Protein AF-A0A9E0AJ25-F1 (afdb_monomer)

Structure (mmCIF, N/CA/C/O backbone):
data_AF-A0A9E0AJ25-F1
#
_entry.id   AF-A0A9E0AJ25-F1
#
loop_
_atom_site.group_PDB
_atom_site.id
_atom_site.type_symbol
_atom_site.label_atom_id
_atom_site.label_alt_id
_atom_site.label_comp_id
_atom_site.label_asym_id
_atom_site.label_entity_id
_atom_site.label_seq_id
_atom_site.pdbx_PDB_ins_code
_atom_site.Cartn_x
_atom_site.Cartn_y
_atom_site.Cartn_z
_atom_site.occupancy
_atom_site.B_iso_or_equiv
_atom_site.auth_seq_id
_atom_site.auth_comp_id
_atom_site.auth_asym_id
_atom_site.auth_atom_id
_atom_site.pdbx_PDB_model_num
ATOM 1 N N . MET A 1 1 ? -7.669 -4.788 -0.290 1.00 86.44 1 MET A N 1
ATOM 2 C CA . MET A 1 1 ? -6.364 -4.131 -0.541 1.00 86.44 1 MET A CA 1
ATOM 3 C C . MET A 1 1 ? -6.531 -2.946 -1.482 1.00 86.44 1 MET A C 1
ATOM 5 O O . MET A 1 1 ? -6.289 -1.835 -1.041 1.00 86.44 1 MET A O 1
ATOM 9 N N . MET A 1 2 ? -7.042 -3.132 -2.706 1.00 90.00 2 MET A N 1
ATOM 10 C CA . MET A 1 2 ? -7.303 -1.996 -3.612 1.00 90.00 2 MET A CA 1
ATOM 11 C C . MET A 1 2 ? -8.246 -0.941 -3.010 1.00 90.00 2 MET A C 1
ATOM 13 O O . MET A 1 2 ? -7.959 0.245 -3.113 1.00 90.00 2 MET A O 1
ATOM 17 N N . ASP A 1 3 ? -9.287 -1.348 -2.272 1.00 90.81 3 ASP A N 1
ATOM 18 C CA . ASP A 1 3 ? -10.150 -0.384 -1.568 1.00 90.81 3 ASP A CA 1
ATOM 19 C C . ASP A 1 3 ? -9.388 0.484 -0.561 1.00 90.81 3 ASP A C 1
ATOM 21 O O . ASP A 1 3 ? -9.617 1.684 -0.502 1.00 90.81 3 ASP A O 1
ATOM 25 N N . SER A 1 4 ? -8.431 -0.082 0.187 1.00 92.12 4 SER A N 1
ATOM 26 C CA . SER A 1 4 ? -7.611 0.722 1.103 1.00 92.12 4 SER A CA 1
ATOM 27 C C . SER A 1 4 ? -6.686 1.688 0.362 1.00 92.12 4 SER A C 1
ATOM 29 O O . SER A 1 4 ? -6.355 2.727 0.911 1.00 92.12 4 SER A O 1
ATOM 31 N N . TYR A 1 5 ? -6.289 1.383 -0.882 1.00 92.06 5 TYR A N 1
ATOM 32 C CA . TYR A 1 5 ? -5.480 2.304 -1.694 1.00 92.06 5 TYR A CA 1
ATOM 33 C C . TYR A 1 5 ? -6.340 3.474 -2.148 1.00 92.06 5 TYR A C 1
ATOM 35 O O . TYR A 1 5 ? -5.930 4.618 -1.998 1.00 92.06 5 TYR A O 1
ATOM 43 N N . ARG A 1 6 ? -7.561 3.196 -2.619 1.00 89.56 6 ARG A N 1
ATOM 44 C CA . ARG A 1 6 ? -8.532 4.236 -2.972 1.00 89.56 6 ARG A CA 1
ATOM 45 C C . ARG A 1 6 ? -8.811 5.162 -1.785 1.00 89.56 6 ARG A C 1
ATOM 47 O O . ARG A 1 6 ? -8.634 6.364 -1.912 1.00 89.56 6 ARG A O 1
ATOM 54 N N . GLN A 1 7 ? -9.147 4.601 -0.624 1.00 90.81 7 GLN A N 1
ATOM 55 C CA . GLN A 1 7 ? -9.445 5.382 0.583 1.00 90.81 7 GLN A CA 1
ATOM 56 C C . GLN A 1 7 ? -8.236 6.185 1.084 1.00 90.81 7 GLN A C 1
ATOM 58 O O . GLN A 1 7 ? -8.396 7.314 1.539 1.00 90.81 7 GLN A O 1
ATOM 63 N N . PHE A 1 8 ? -7.023 5.636 0.969 1.00 90.81 8 PHE A N 1
ATOM 64 C CA . PHE A 1 8 ? -5.791 6.369 1.262 1.00 90.81 8 PHE A CA 1
ATOM 65 C C . PHE A 1 8 ? -5.569 7.530 0.283 1.00 90.81 8 PHE A C 1
ATOM 67 O O . PHE A 1 8 ? -5.247 8.642 0.694 1.00 90.81 8 PHE A O 1
ATOM 74 N N . GLN A 1 9 ? -5.796 7.298 -1.013 1.00 87.88 9 GLN A N 1
ATOM 75 C CA . GLN A 1 9 ? -5.663 8.323 -2.047 1.00 87.88 9 GLN A CA 1
ATOM 76 C C . GLN A 1 9 ? -6.652 9.479 -1.862 1.00 87.88 9 GLN A C 1
ATOM 78 O O . GLN A 1 9 ? -6.283 10.638 -2.047 1.00 87.88 9 GLN A O 1
ATOM 83 N N . GLU A 1 10 ? -7.885 9.157 -1.462 1.00 87.44 10 GLU A N 1
ATOM 84 C CA . GLU A 1 10 ? -8.957 10.107 -1.126 1.00 87.44 10 GLU A CA 1
ATOM 85 C C . GLU A 1 10 ? -8.683 10.890 0.167 1.00 87.44 10 GLU A C 1
ATOM 87 O O . GLU A 1 10 ? -9.402 11.838 0.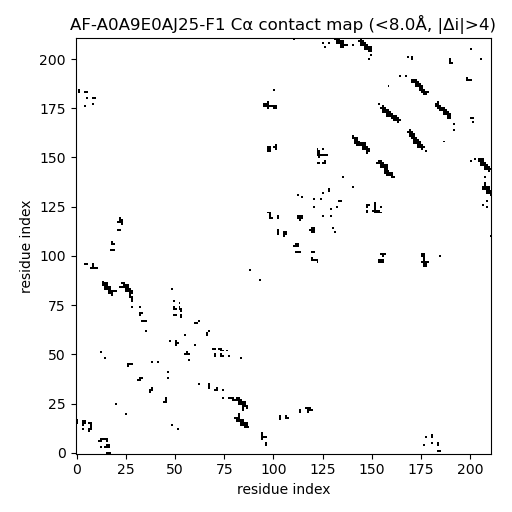471 1.00 87.44 10 GLU A O 1
ATOM 92 N N . GLY A 1 11 ? -7.677 10.492 0.953 1.00 86.94 11 GLY A N 1
ATOM 93 C CA . GLY A 1 11 ? -7.419 11.046 2.281 1.00 86.94 11 GLY A CA 1
ATOM 94 C C . GLY A 1 11 ? -8.428 10.599 3.343 1.00 86.94 11 GLY A C 1
ATOM 95 O O . GLY A 1 11 ? -8.378 11.090 4.467 1.00 86.94 11 GLY A O 1
ATOM 96 N N . ALA A 1 12 ? -9.325 9.661 3.017 1.00 89.00 12 ALA A N 1
ATOM 97 C CA . ALA A 1 12 ? -10.266 9.086 3.972 1.00 89.00 12 ALA A CA 1
ATOM 98 C C . ALA A 1 12 ? -9.537 8.235 5.022 1.00 89.00 12 ALA A C 1
ATOM 100 O O . ALA A 1 12 ? -9.895 8.264 6.198 1.00 89.00 12 ALA A O 1
ATOM 101 N N . PHE A 1 13 ? -8.502 7.494 4.610 1.00 91.38 13 PHE A N 1
ATOM 102 C CA . PHE A 1 13 ? -7.624 6.744 5.512 1.00 91.38 13 PHE A CA 1
ATOM 103 C C . PHE A 1 13 ? -6.222 7.360 5.527 1.00 91.38 13 PHE A C 1
ATOM 105 O O . PHE A 1 13 ? -5.684 7.721 4.485 1.00 91.38 13 PHE A O 1
ATOM 112 N N . SER A 1 14 ? -5.578 7.392 6.696 1.00 91.19 14 SER A N 1
ATOM 113 C CA . SER A 1 14 ? -4.155 7.751 6.827 1.00 91.19 14 SER A CA 1
ATOM 114 C C . SER A 1 14 ? -3.201 6.582 6.511 1.00 91.19 14 SER A C 1
ATOM 116 O O . SER A 1 14 ? -1.973 6.718 6.552 1.00 91.19 14 SER A O 1
ATOM 118 N N . TRP A 1 15 ? -3.772 5.417 6.195 1.00 93.50 15 TRP A N 1
ATOM 119 C CA . TRP A 1 15 ? -3.087 4.143 6.043 1.00 93.50 15 TRP A CA 1
ATOM 120 C C . TRP A 1 15 ? -3.608 3.347 4.842 1.00 93.50 15 TRP A C 1
ATOM 122 O O . TRP A 1 15 ? -4.722 3.557 4.365 1.00 93.50 15 TRP A O 1
ATOM 132 N N . PHE A 1 16 ? -2.820 2.369 4.396 1.00 94.38 16 PHE A N 1
ATOM 133 C CA . PHE A 1 16 ? -3.230 1.382 3.393 1.00 94.38 16 PHE A CA 1
ATOM 134 C C . PHE A 1 16 ? -2.790 -0.039 3.764 1.00 94.38 16 PHE A C 1
ATOM 136 O O . PHE A 1 16 ? -1.878 -0.221 4.566 1.00 94.38 16 PHE A O 1
ATOM 143 N N . PHE A 1 17 ? -3.404 -1.068 3.172 1.00 96.31 17 PHE A N 1
ATOM 144 C CA . PHE A 1 17 ? -2.999 -2.457 3.414 1.00 96.31 17 PHE A CA 1
ATOM 145 C C . PHE A 1 17 ? -1.862 -2.939 2.510 1.00 96.31 17 PHE A C 1
ATOM 147 O O . PHE A 1 17 ? -1.921 -2.797 1.294 1.00 96.31 17 PHE A O 1
ATOM 154 N N . SER A 1 18 ? -0.877 -3.625 3.079 1.00 96.31 18 SER A N 1
ATOM 155 C CA . SER A 1 18 ? 0.219 -4.268 2.345 1.00 96.31 18 SER A CA 1
ATOM 156 C C . SER A 1 18 ? 0.535 -5.640 2.938 1.00 96.31 18 SER A C 1
ATOM 158 O O . SER A 1 18 ? 0.329 -5.871 4.130 1.00 96.31 18 SER A O 1
ATOM 160 N N . LYS A 1 19 ? 1.029 -6.568 2.117 1.00 96.62 19 LYS A N 1
ATOM 161 C CA . LYS A 1 19 ? 1.633 -7.830 2.572 1.00 96.62 19 LYS A CA 1
ATOM 162 C C . LYS A 1 19 ? 3.125 -7.697 2.852 1.00 96.62 19 LYS A C 1
ATOM 164 O O . LYS A 1 19 ? 3.695 -8.624 3.414 1.00 96.62 19 LYS A O 1
ATOM 169 N N . ASN A 1 20 ? 3.764 -6.591 2.476 1.00 96.38 20 ASN A N 1
ATOM 170 C CA . ASN A 1 20 ? 5.203 -6.420 2.611 1.00 96.38 20 ASN A CA 1
ATOM 171 C C . ASN A 1 20 ? 5.607 -6.087 4.063 1.00 96.38 20 ASN A C 1
ATOM 173 O O . ASN A 1 20 ? 5.397 -4.959 4.517 1.00 96.38 20 ASN A O 1
ATOM 177 N N . PRO A 1 21 ? 6.255 -7.015 4.796 1.00 95.44 21 PRO A N 1
ATOM 178 C CA . PRO A 1 21 ? 6.659 -6.793 6.181 1.00 95.44 21 PRO A CA 1
ATOM 179 C C . PRO A 1 21 ? 7.852 -5.840 6.299 1.00 95.44 21 PRO A C 1
ATOM 181 O O . PRO A 1 21 ? 8.194 -5.420 7.404 1.00 95.44 21 PRO A O 1
ATOM 184 N N . ASN A 1 22 ? 8.513 -5.504 5.189 1.00 95.31 22 ASN A N 1
ATOM 185 C CA . ASN A 1 22 ? 9.719 -4.680 5.194 1.00 95.31 22 ASN A CA 1
ATOM 186 C C . ASN A 1 22 ? 9.415 -3.179 5.260 1.00 95.31 22 ASN A C 1
ATOM 188 O O . ASN A 1 22 ? 10.334 -2.386 5.430 1.00 95.31 22 ASN A O 1
ATOM 192 N N . LEU A 1 23 ? 8.142 -2.784 5.158 1.00 94.88 23 LEU A N 1
ATOM 193 C CA . LEU A 1 23 ? 7.747 -1.384 5.246 1.00 94.88 23 LEU A CA 1
ATOM 194 C C . LEU A 1 23 ? 7.839 -0.850 6.685 1.00 94.88 23 LEU A C 1
ATOM 196 O O . LEU A 1 23 ? 7.539 -1.556 7.662 1.00 94.88 23 LEU A O 1
ATOM 200 N N . VAL A 1 24 ? 8.248 0.414 6.810 1.00 93.56 24 VAL A N 1
ATOM 201 C CA . VAL A 1 24 ? 8.120 1.195 8.052 1.00 93.56 24 VAL A CA 1
ATOM 202 C C . VAL A 1 24 ? 6.676 1.662 8.246 1.00 93.56 24 VAL A C 1
ATOM 204 O O . VAL A 1 24 ? 5.864 1.592 7.327 1.00 93.56 24 VAL A O 1
ATOM 207 N N . GLY A 1 25 ? 6.327 2.092 9.463 1.00 92.38 25 GLY A N 1
ATOM 208 C CA . GLY A 1 25 ? 4.957 2.523 9.781 1.00 92.38 25 GLY A CA 1
ATOM 209 C C . GLY A 1 25 ? 3.923 1.392 9.738 1.00 92.38 25 GLY A C 1
ATOM 210 O O . GLY A 1 25 ? 2.725 1.654 9.661 1.00 92.38 25 GLY A O 1
ATOM 211 N N . LYS A 1 26 ? 4.371 0.129 9.758 1.00 94.81 26 LYS A N 1
ATOM 212 C CA . LYS A 1 26 ? 3.497 -1.044 9.739 1.00 94.81 26 LYS A CA 1
ATOM 213 C C . LYS A 1 26 ? 2.877 -1.317 11.107 1.00 94.81 26 LYS A C 1
ATOM 215 O O . LYS A 1 26 ? 3.568 -1.361 12.122 1.00 94.81 26 LYS A O 1
ATOM 220 N N . TYR A 1 27 ? 1.588 -1.619 11.092 1.00 95.69 27 TYR A N 1
ATOM 221 C CA . TYR A 1 27 ? 0.837 -2.144 12.223 1.00 95.69 27 TYR A CA 1
ATOM 222 C C . TYR A 1 27 ? 0.194 -3.465 11.823 1.00 95.69 27 TYR A C 1
ATOM 224 O O . TYR A 1 27 ? -0.157 -3.679 10.661 1.00 95.69 27 TYR A O 1
ATOM 232 N N . THR A 1 28 ? 0.074 -4.370 12.785 1.00 94.69 28 THR A N 1
ATOM 233 C CA . THR A 1 28 ? -0.525 -5.693 12.613 1.00 94.69 28 THR A CA 1
ATOM 234 C C . THR A 1 28 ? -1.873 -5.759 13.304 1.00 94.69 28 THR A C 1
ATOM 236 O O . THR A 1 28 ? -2.119 -5.059 14.295 1.00 94.69 28 THR A O 1
ATOM 239 N N . ASN A 1 29 ? -2.733 -6.636 12.787 1.00 90.06 29 ASN A N 1
ATOM 240 C CA . ASN A 1 29 ? -3.951 -6.973 13.495 1.00 90.06 29 ASN A CA 1
ATOM 241 C C . ASN A 1 29 ? -3.612 -7.661 14.830 1.00 90.06 29 ASN A C 1
ATOM 243 O O . ASN A 1 29 ? -2.616 -8.384 14.927 1.00 90.06 29 ASN A O 1
ATOM 247 N N . VAL A 1 30 ? -4.446 -7.453 15.847 1.00 82.12 30 VAL A N 1
ATOM 248 C CA . VAL A 1 30 ? -4.378 -8.210 17.102 1.00 82.12 30 VAL A CA 1
ATOM 249 C C . VAL A 1 30 ? -5.066 -9.562 16.952 1.00 82.12 30 VAL A C 1
ATOM 251 O O . VAL A 1 30 ? -5.937 -9.731 16.098 1.00 82.12 30 VAL A O 1
ATOM 254 N N . SER A 1 31 ? -4.698 -10.523 17.798 1.00 74.50 31 SER A N 1
ATOM 255 C CA . SER A 1 31 ? -5.265 -11.872 17.758 1.00 74.50 31 SER A CA 1
ATOM 256 C C . SER A 1 31 ? -6.761 -11.899 18.068 1.00 74.50 31 SER A C 1
ATOM 258 O O . SER A 1 31 ? -7.482 -12.676 17.449 1.00 74.50 31 SER A O 1
ATOM 260 N N . GLU A 1 32 ? -7.243 -11.059 18.988 1.00 84.19 32 GLU A N 1
ATOM 261 C CA . GLU A 1 32 ? -8.640 -11.087 19.428 1.00 84.19 32 GLU A CA 1
ATOM 262 C C . GLU A 1 32 ? -9.196 -9.686 19.718 1.00 84.19 32 GLU A C 1
ATOM 264 O O . GLU A 1 32 ? -8.526 -8.851 20.324 1.00 84.19 32 GLU A O 1
ATOM 269 N N . LEU A 1 33 ? -10.438 -9.462 19.277 1.00 93.31 33 LEU A N 1
ATOM 270 C CA . LEU A 1 33 ? -11.313 -8.377 19.712 1.00 93.31 33 LEU A CA 1
ATOM 271 C C . LEU A 1 33 ? -12.725 -8.950 19.913 1.00 93.31 33 LEU A C 1
ATOM 273 O O . LEU A 1 33 ? -13.343 -9.437 18.966 1.00 93.31 33 LEU A O 1
ATOM 277 N N . LYS A 1 34 ? -13.219 -8.911 21.149 1.00 95.31 34 LYS A N 1
ATOM 278 C CA . LYS A 1 34 ? -14.462 -9.533 21.635 1.00 95.31 34 LYS A CA 1
ATOM 279 C C . LYS A 1 34 ? -15.207 -8.643 22.630 1.00 95.31 34 LYS A C 1
ATOM 281 O O . LYS A 1 34 ? -16.414 -8.798 22.788 1.00 95.31 34 LYS A O 1
ATOM 286 N N . ASN A 1 35 ? -14.511 -7.745 23.329 1.00 96.69 35 ASN A N 1
ATOM 287 C CA . ASN A 1 35 ? -15.081 -6.899 24.381 1.00 96.69 35 ASN A CA 1
ATOM 288 C C . ASN A 1 35 ? -14.405 -5.516 24.461 1.00 96.69 35 ASN A C 1
ATOM 290 O O . ASN A 1 35 ? -13.371 -5.267 23.842 1.00 96.69 35 ASN A O 1
ATOM 294 N N . TRP A 1 36 ? -14.988 -4.610 25.251 1.00 96.94 36 TRP A N 1
ATOM 295 C CA . TRP A 1 36 ? -14.481 -3.244 25.417 1.00 96.94 36 TRP A CA 1
ATOM 296 C C . TRP A 1 36 ? -13.117 -3.162 26.113 1.00 96.94 36 TRP A C 1
ATOM 298 O O . TRP A 1 36 ? -12.375 -2.214 25.873 1.00 96.94 36 TRP A O 1
ATOM 308 N N . ASN A 1 37 ? -12.736 -4.144 26.934 1.00 95.81 37 ASN A N 1
ATOM 309 C CA . ASN A 1 37 ? -11.403 -4.152 27.543 1.00 95.81 37 ASN A CA 1
ATOM 310 C C . ASN A 1 37 ? -10.321 -4.425 26.493 1.00 95.81 37 ASN A C 1
ATOM 312 O O . ASN A 1 37 ? -9.310 -3.727 26.464 1.00 95.81 37 ASN A O 1
ATOM 316 N N . GLU A 1 38 ? -10.569 -5.375 25.591 1.00 96.62 38 GLU A N 1
ATOM 317 C CA . GLU A 1 38 ? -9.709 -5.633 24.431 1.00 96.62 38 GLU A CA 1
ATOM 318 C C . GLU A 1 38 ? -9.690 -4.446 23.467 1.00 96.62 38 GLU A C 1
ATOM 320 O O . GLU A 1 38 ? -8.631 -4.082 22.976 1.00 96.62 38 GLU A O 1
ATOM 325 N N . TRP A 1 39 ? -10.824 -3.771 23.248 1.00 96.00 39 TRP A N 1
ATOM 326 C CA . TRP A 1 39 ? -10.841 -2.525 22.475 1.00 96.00 39 TRP A CA 1
ATOM 327 C C . TRP A 1 39 ? -9.940 -1.453 23.097 1.00 96.00 39 TRP A C 1
ATOM 329 O O . TRP A 1 39 ? -9.148 -0.814 22.405 1.00 96.00 39 TRP A O 1
ATOM 339 N N . ARG A 1 4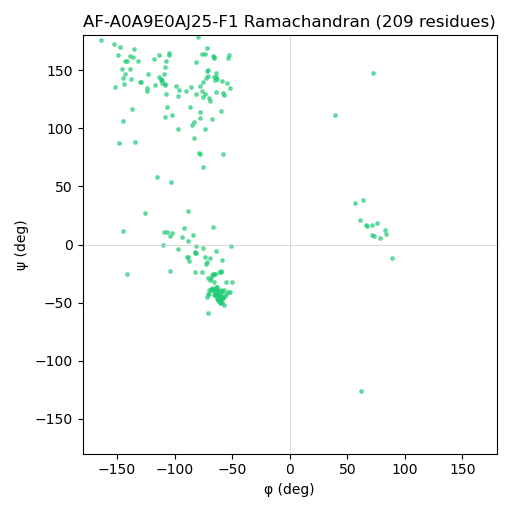0 ? -10.045 -1.237 24.412 1.00 95.19 40 ARG A N 1
ATOM 340 C CA . ARG A 1 40 ? -9.277 -0.202 25.114 1.00 95.19 40 ARG A CA 1
ATOM 341 C C . ARG A 1 40 ? -7.778 -0.480 25.108 1.00 95.19 40 ARG A C 1
ATOM 343 O O . ARG A 1 40 ? -7.028 0.494 25.047 1.00 95.19 40 ARG A O 1
ATOM 350 N N . SER A 1 41 ? -7.360 -1.748 25.122 1.00 94.69 41 SER A N 1
ATOM 351 C CA . SER A 1 41 ? -5.944 -2.138 25.086 1.00 94.69 41 SER A CA 1
ATOM 352 C C . SER A 1 41 ? -5.277 -1.929 23.723 1.00 94.69 41 SER A C 1
ATOM 354 O O . SER A 1 41 ? -4.049 -1.881 23.656 1.00 94.69 41 SER A O 1
ATOM 356 N N . LEU A 1 42 ? -6.056 -1.753 22.649 1.00 95.12 42 LEU A N 1
ATOM 357 C CA . LEU A 1 42 ? -5.520 -1.410 21.333 1.00 95.12 42 LEU A CA 1
ATOM 358 C C . LEU A 1 42 ? -4.818 -0.049 21.349 1.00 95.12 42 LEU A C 1
ATOM 360 O O . LEU A 1 42 ? -5.292 0.920 21.961 1.00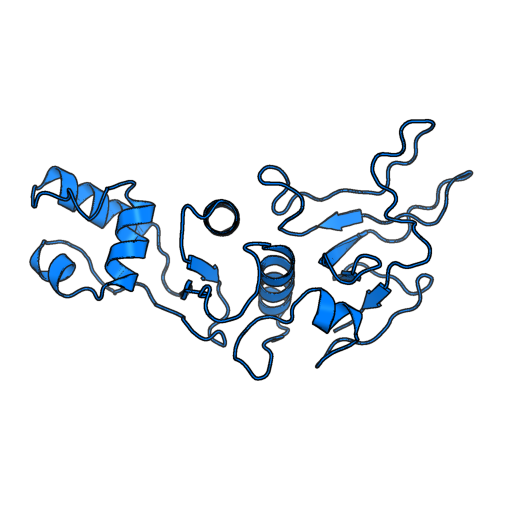 95.12 42 LEU A O 1
ATOM 364 N N . ASN A 1 43 ? -3.723 0.049 20.597 1.00 94.56 43 ASN A N 1
ATOM 365 C CA . ASN A 1 43 ? -3.087 1.336 20.336 1.00 94.56 43 ASN A CA 1
ATOM 366 C C . ASN A 1 43 ? -3.929 2.195 19.370 1.00 94.56 43 ASN A C 1
ATOM 368 O O . ASN A 1 43 ? -4.890 1.723 18.757 1.00 94.56 43 ASN A O 1
ATOM 372 N N . THR A 1 44 ? -3.568 3.472 19.243 1.00 94.62 44 THR A N 1
ATOM 373 C CA . THR A 1 44 ? -4.303 4.446 18.422 1.00 94.62 44 THR A CA 1
ATOM 374 C C . THR A 1 44 ? -4.445 3.997 16.969 1.00 94.62 44 THR A C 1
ATOM 376 O O . THR A 1 44 ? -5.543 4.043 16.426 1.00 94.62 44 THR A O 1
ATOM 379 N N . GLN A 1 45 ? -3.376 3.486 16.357 1.00 95.50 45 GLN A N 1
ATOM 380 C CA . GLN A 1 45 ? -3.378 3.054 14.958 1.00 95.50 45 GLN A CA 1
ATOM 381 C C . GLN A 1 45 ? -4.260 1.823 14.730 1.00 95.50 45 GLN A C 1
ATOM 383 O O . GLN A 1 45 ? -4.980 1.745 13.739 1.00 95.50 45 GLN A O 1
ATOM 388 N N . GLN A 1 46 ? -4.261 0.870 15.660 1.00 96.00 46 GLN A N 1
ATOM 389 C CA . GLN A 1 46 ? -5.150 -0.292 15.605 1.00 96.00 46 GLN A CA 1
ATOM 390 C C . GLN A 1 46 ? -6.618 0.120 15.734 1.00 96.00 46 GLN A C 1
ATOM 392 O O . GLN A 1 46 ? -7.455 -0.370 14.974 1.00 96.00 46 GLN A O 1
ATOM 397 N N . LYS A 1 47 ? -6.928 1.045 16.653 1.00 96.25 47 LYS A N 1
ATOM 398 C CA . LYS A 1 47 ? -8.276 1.617 16.791 1.00 96.25 47 LYS A CA 1
ATOM 399 C C . LYS A 1 47 ? -8.700 2.338 15.518 1.00 96.25 47 LYS A C 1
ATOM 401 O O . LYS A 1 47 ? -9.820 2.126 15.072 1.00 96.25 47 LYS A O 1
ATOM 406 N N . GLU A 1 48 ? -7.809 3.119 14.910 1.00 95.75 48 GLU A N 1
ATOM 407 C CA . GLU A 1 48 ? -8.067 3.820 13.650 1.00 95.75 48 GLU A CA 1
ATOM 408 C C . GLU A 1 48 ? -8.375 2.851 12.508 1.00 95.75 48 GLU A C 1
ATOM 410 O O . GLU A 1 48 ? -9.403 2.988 11.854 1.00 95.75 48 GLU A O 1
ATOM 415 N N . VAL A 1 49 ? -7.548 1.824 12.300 1.00 96.62 49 VAL A N 1
ATOM 416 C CA . VAL A 1 49 ? -7.782 0.827 11.242 1.00 96.62 49 VAL A CA 1
ATOM 417 C C . VAL A 1 49 ? -9.133 0.140 11.429 1.00 96.62 49 VAL A C 1
ATOM 419 O O . VAL A 1 49 ? -9.934 0.076 10.496 1.00 96.62 49 VAL A O 1
ATOM 422 N N . ILE A 1 50 ? -9.419 -0.355 12.635 1.00 97.19 50 ILE A N 1
ATOM 423 C CA . IL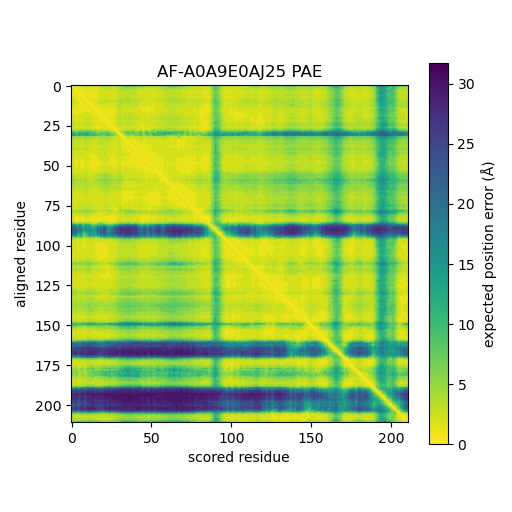E A 1 50 ? -10.665 -1.080 12.915 1.00 97.19 50 ILE A CA 1
ATOM 424 C C . ILE A 1 50 ? -11.874 -0.138 12.856 1.00 97.19 50 ILE A C 1
ATOM 426 O O . ILE A 1 50 ? -12.908 -0.522 12.311 1.00 97.19 50 ILE A O 1
ATOM 430 N N . GLY A 1 51 ? -11.748 1.092 13.357 1.00 96.75 51 GLY A N 1
ATOM 431 C CA . GLY A 1 51 ? -12.788 2.120 13.305 1.00 96.75 51 GLY A CA 1
ATOM 432 C C . GLY A 1 51 ? -13.144 2.518 11.874 1.00 96.75 51 GLY A C 1
ATOM 433 O O . GLY A 1 51 ? -14.316 2.474 11.494 1.00 96.75 51 GLY A O 1
ATOM 434 N N . ASN A 1 52 ? -12.128 2.783 11.050 1.00 95.94 52 ASN A N 1
ATOM 435 C CA . ASN A 1 52 ? -12.269 3.074 9.624 1.00 95.94 52 ASN A CA 1
ATOM 436 C C 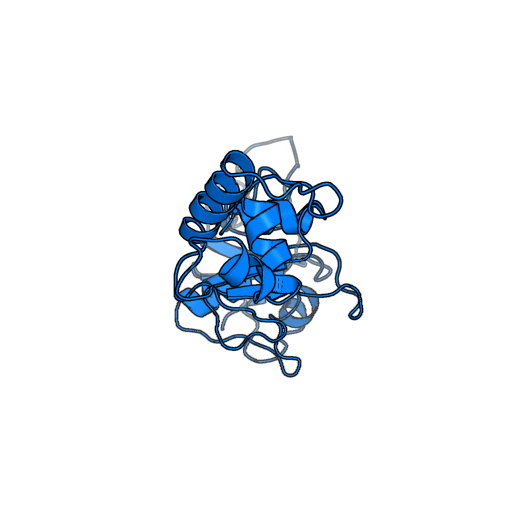. ASN A 1 52 ? -12.961 1.923 8.885 1.00 95.94 52 ASN A C 1
ATOM 438 O O . ASN A 1 52 ? -13.907 2.140 8.130 1.00 95.94 52 ASN A O 1
ATOM 442 N N . LEU A 1 53 ? -12.551 0.677 9.144 1.00 95.62 53 LEU A N 1
ATOM 443 C CA . LEU A 1 53 ? -13.215 -0.498 8.575 1.00 95.62 53 LEU A CA 1
ATOM 444 C C . LEU A 1 53 ? -14.669 -0.624 9.048 1.00 95.62 53 LEU A C 1
ATOM 446 O O . LEU A 1 53 ? -15.536 -1.017 8.263 1.00 95.62 53 LEU A O 1
ATOM 450 N N . ALA A 1 54 ? -14.949 -0.326 10.317 1.00 96.44 54 ALA A N 1
ATOM 451 C CA . ALA A 1 54 ? -16.287 -0.371 10.905 1.00 96.44 54 ALA A CA 1
ATOM 452 C C . ALA A 1 54 ? -17.206 0.758 10.416 1.00 96.44 54 ALA A C 1
ATOM 454 O O . ALA A 1 54 ? -18.418 0.655 10.608 1.00 96.44 54 ALA A O 1
ATOM 455 N N . GLY A 1 55 ? -16.653 1.805 9.794 1.00 95.56 55 GLY A N 1
ATOM 456 C CA . GLY A 1 55 ? -17.401 2.997 9.404 1.00 95.56 55 GLY A CA 1
ATOM 457 C C . GLY A 1 55 ? -17.952 3.747 10.617 1.00 95.56 55 GLY A C 1
ATOM 458 O O . GLY A 1 55 ? -19.097 4.195 10.590 1.00 95.56 55 GLY A O 1
ATOM 459 N N . VAL A 1 56 ? -17.180 3.812 11.706 1.00 95.19 56 VAL A N 1
ATOM 460 C CA . VAL A 1 56 ? -17.561 4.529 12.932 1.00 95.19 56 VAL A CA 1
ATOM 461 C C . VAL A 1 56 ? -16.676 5.752 13.133 1.00 95.19 56 VAL A C 1
ATOM 463 O O . VAL A 1 56 ? -15.474 5.701 12.889 1.00 95.19 56 VAL A O 1
ATOM 466 N N . ASP A 1 57 ? -17.268 6.836 13.629 1.00 93.00 57 ASP A N 1
ATOM 467 C CA . ASP A 1 57 ? -16.511 7.984 14.120 1.00 93.00 57 ASP A CA 1
ATOM 468 C C . ASP A 1 57 ? -15.966 7.667 15.516 1.00 93.00 57 ASP A C 1
ATOM 470 O O . ASP A 1 57 ? -16.726 7.498 16.474 1.00 93.00 57 ASP A O 1
ATOM 474 N N . LEU A 1 58 ? -14.641 7.574 15.629 1.00 93.19 58 LEU A N 1
ATOM 475 C CA . LEU A 1 58 ? -13.964 7.263 16.885 1.00 93.19 58 LEU A CA 1
ATOM 476 C C . LEU A 1 58 ? -14.136 8.352 17.949 1.00 93.19 58 LEU A C 1
ATOM 478 O O . LEU A 1 58 ? -14.087 8.030 19.135 1.00 93.19 58 LEU A O 1
ATOM 482 N N . ASN A 1 59 ? -14.385 9.605 17.557 1.00 92.94 59 ASN A N 1
ATOM 483 C CA . ASN A 1 59 ? -14.606 10.705 18.499 1.00 92.94 59 ASN A CA 1
ATOM 484 C C . ASN A 1 59 ? -16.009 10.665 19.122 1.00 92.94 59 ASN A C 1
ATOM 486 O O . ASN A 1 59 ? -16.215 11.185 20.216 1.00 92.94 59 ASN A O 1
ATOM 490 N N . ALA A 1 60 ? -16.965 10.030 18.440 1.00 93.56 60 ALA A N 1
ATOM 491 C CA . ALA A 1 60 ? -18.355 9.888 18.872 1.00 93.56 60 ALA A CA 1
ATOM 492 C C . ALA A 1 60 ? -18.712 8.445 19.288 1.00 93.56 60 ALA A C 1
ATOM 494 O O . ALA A 1 60 ? -19.888 8.104 19.458 1.00 93.56 60 ALA A O 1
ATOM 495 N N . LEU A 1 61 ? -17.715 7.568 19.434 1.00 95.44 61 LEU A N 1
ATOM 496 C CA . LEU A 1 61 ? -17.920 6.144 19.679 1.00 95.44 61 LEU A CA 1
ATOM 497 C C . LEU A 1 61 ? -18.401 5.876 21.115 1.00 95.44 61 LEU A C 1
ATOM 499 O O . LEU A 1 61 ? -17.611 5.787 22.051 1.00 95.44 61 LEU A O 1
ATOM 503 N N . ALA A 1 62 ? -19.708 5.673 21.280 1.00 95.75 62 ALA A N 1
ATOM 504 C CA . ALA A 1 62 ? -20.284 5.220 22.544 1.00 95.75 62 ALA A CA 1
ATOM 505 C C . ALA A 1 62 ? -20.033 3.722 22.788 1.00 95.75 62 ALA A C 1
ATOM 507 O O . ALA A 1 62 ? -20.200 2.897 21.880 1.00 95.75 62 ALA A O 1
ATOM 508 N N . GLU A 1 63 ? -19.723 3.353 24.031 1.00 96.94 63 GLU A N 1
ATOM 509 C CA . GLU A 1 63 ? -19.472 1.963 24.414 1.00 96.94 63 GLU A CA 1
ATOM 510 C C . GLU A 1 63 ? -20.766 1.143 24.586 1.00 96.94 63 GLU A C 1
ATOM 512 O O . GLU A 1 63 ? -21.245 0.894 25.690 1.00 96.94 63 GLU A O 1
ATOM 517 N N . THR A 1 64 ? -21.359 0.722 23.468 1.00 97.62 64 THR A N 1
ATOM 518 C CA . THR A 1 64 ? -22.597 -0.079 23.416 1.00 97.62 64 THR A CA 1
ATOM 519 C C . THR A 1 64 ? -22.363 -1.448 22.777 1.00 97.62 64 THR A C 1
ATOM 521 O O . THR A 1 64 ? -21.421 -1.627 22.008 1.00 97.62 64 THR A O 1
ATOM 524 N N . ASN A 1 65 ? -23.245 -2.423 23.021 1.00 96.94 65 ASN A N 1
ATOM 525 C CA . ASN A 1 65 ? -23.133 -3.747 22.386 1.00 96.94 65 ASN A CA 1
ATOM 526 C C . ASN A 1 65 ? -23.179 -3.667 20.849 1.00 96.94 65 ASN A C 1
ATOM 528 O O . ASN A 1 65 ? -22.399 -4.338 20.181 1.00 96.94 65 ASN A O 1
ATOM 532 N N . THR A 1 66 ? -24.021 -2.794 20.285 1.00 96.88 66 THR A N 1
ATOM 533 C CA . THR A 1 66 ? -24.108 -2.581 18.831 1.00 96.88 66 THR A CA 1
ATOM 534 C C . THR A 1 66 ? -22.802 -2.044 18.243 1.00 96.88 66 THR A C 1
ATOM 536 O O . THR A 1 66 ? -22.355 -2.509 17.196 1.00 96.88 66 THR A O 1
ATOM 539 N N . ASN A 1 67 ? -22.163 -1.073 18.902 1.00 97.62 67 ASN A N 1
ATOM 540 C CA . ASN A 1 67 ? -20.887 -0.535 18.427 1.00 97.62 67 ASN A CA 1
ATOM 541 C C . ASN A 1 67 ? -19.753 -1.549 18.587 1.00 97.62 67 ASN A C 1
ATOM 543 O O . ASN A 1 67 ? -18.938 -1.688 17.677 1.00 97.62 67 ASN A O 1
ATOM 547 N N . LEU A 1 68 ? -19.737 -2.307 19.686 1.00 97.88 68 LEU A N 1
ATOM 548 C CA . LEU A 1 68 ? -18.778 -3.390 19.877 1.00 97.88 68 LEU A CA 1
ATOM 549 C C . LEU A 1 68 ? -18.890 -4.430 18.755 1.00 97.88 68 LEU A C 1
ATOM 551 O O . LEU A 1 68 ? -17.879 -4.807 18.172 1.00 97.88 68 LEU A O 1
ATOM 555 N N . GLU A 1 69 ? -20.104 -4.843 18.388 1.00 97.31 69 GLU A N 1
ATOM 556 C CA . GLU A 1 69 ? -20.326 -5.803 17.303 1.00 97.31 69 GLU A CA 1
ATOM 557 C C . GLU A 1 69 ? -19.787 -5.297 15.954 1.00 97.31 69 GLU A C 1
ATOM 559 O O . GLU A 1 69 ? -19.128 -6.046 15.228 1.00 97.31 69 GLU A O 1
ATOM 564 N N . LYS A 1 70 ? -19.988 -4.010 15.634 1.00 97.75 70 LYS A N 1
ATOM 565 C CA . LYS A 1 70 ? -19.404 -3.390 14.430 1.00 97.75 70 LYS A CA 1
ATOM 566 C C . LYS A 1 70 ? -17.879 -3.476 14.431 1.00 97.75 70 LYS A C 1
ATOM 568 O O . LYS A 1 70 ? -17.296 -3.847 13.412 1.00 97.75 70 LYS A O 1
ATOM 573 N N . LEU A 1 71 ? -17.242 -3.171 15.562 1.00 97.44 71 LEU A N 1
ATOM 574 C CA . LEU A 1 71 ? -15.785 -3.217 15.711 1.00 97.44 71 LEU A CA 1
ATOM 575 C C . LEU A 1 71 ? -15.251 -4.648 15.599 1.00 97.44 71 LEU A C 1
ATOM 577 O O . LEU A 1 71 ? -14.288 -4.882 14.876 1.00 97.44 71 LEU A O 1
ATOM 581 N N . VAL A 1 72 ? -15.911 -5.622 16.229 1.00 96.56 72 VAL A N 1
ATOM 582 C CA . VAL A 1 72 ? -15.556 -7.049 16.127 1.00 96.56 72 VAL A CA 1
ATOM 583 C C . VAL A 1 72 ? -15.680 -7.540 14.678 1.00 96.56 72 VAL A C 1
ATOM 585 O O . VAL A 1 72 ? -14.792 -8.220 14.163 1.00 96.56 72 VAL A O 1
ATOM 588 N N . ASN A 1 73 ? -16.750 -7.170 13.973 1.00 95.88 73 ASN A N 1
ATOM 589 C CA . ASN A 1 73 ? -16.936 -7.539 12.567 1.00 95.88 73 ASN A CA 1
ATOM 590 C C . ASN A 1 73 ? -15.949 -6.820 11.631 1.00 95.88 73 ASN A C 1
ATOM 592 O O . ASN A 1 73 ? -15.551 -7.368 10.602 1.00 95.88 73 ASN A O 1
ATOM 596 N N . ALA A 1 74 ? -15.525 -5.604 11.970 1.00 95.50 74 ALA A N 1
ATOM 597 C CA . ALA A 1 74 ? -14.467 -4.892 11.262 1.00 95.50 74 ALA A CA 1
ATOM 598 C C . ALA A 1 74 ? -13.083 -5.504 11.494 1.00 95.50 74 ALA A C 1
ATOM 600 O O . ALA A 1 74 ? -12.346 -5.708 10.533 1.00 95.50 74 ALA A O 1
ATOM 601 N N . HIS A 1 75 ? -12.761 -5.879 12.731 1.00 95.31 75 HIS A N 1
ATOM 602 C CA . HIS A 1 75 ? -11.519 -6.564 13.095 1.00 95.31 75 HIS A CA 1
ATOM 603 C C . HIS A 1 75 ? -11.315 -7.850 12.285 1.00 95.31 75 HIS A C 1
ATOM 605 O O . HIS A 1 75 ? -10.240 -8.057 11.725 1.00 95.31 75 HIS A O 1
ATOM 611 N N . LYS A 1 76 ? -12.375 -8.647 12.091 1.00 92.81 76 LYS A N 1
ATOM 612 C CA . LYS A 1 76 ? -12.350 -9.853 11.239 1.00 92.81 76 LYS A CA 1
ATOM 613 C C . LYS A 1 76 ? -12.038 -9.572 9.763 1.00 92.81 76 LYS A C 1
ATOM 615 O O . LYS A 1 76 ? -11.574 -10.466 9.061 1.00 92.81 76 LYS A O 1
ATOM 620 N N . ARG A 1 77 ? -12.294 -8.353 9.274 1.00 92.19 77 ARG A N 1
ATOM 621 C CA . ARG A 1 77 ? -11.979 -7.933 7.896 1.00 92.19 77 ARG A CA 1
ATOM 622 C C . ARG A 1 77 ? -10.527 -7.494 7.717 1.00 92.19 77 ARG A C 1
ATOM 624 O O . ARG A 1 77 ? -10.133 -7.262 6.577 1.00 92.19 77 ARG A O 1
ATOM 631 N N . TRP A 1 78 ? -9.737 -7.403 8.789 1.00 94.12 78 TRP A N 1
ATOM 632 C CA . TRP A 1 78 ? -8.291 -7.197 8.731 1.00 94.12 78 TRP A CA 1
ATOM 633 C C . TRP A 1 78 ? -7.573 -8.554 8.855 1.00 94.12 78 TRP A C 1
ATOM 635 O O . TRP A 1 78 ? -7.427 -9.082 9.955 1.00 94.12 78 TRP A O 1
ATOM 645 N N . PRO A 1 79 ? -7.121 -9.178 7.754 1.00 87.75 79 PRO A N 1
ATOM 646 C CA . PRO A 1 79 ? -6.578 -10.531 7.822 1.00 87.75 79 PRO A CA 1
ATOM 647 C C . PRO A 1 79 ? -5.209 -10.573 8.513 1.00 87.75 79 PRO A C 1
ATOM 649 O O . PRO A 1 79 ? -4.404 -9.648 8.386 1.00 87.75 79 PRO A O 1
ATOM 652 N N . ILE A 1 80 ? -4.911 -11.689 9.183 1.00 88.06 80 ILE A N 1
ATOM 653 C CA . ILE A 1 80 ? -3.562 -11.983 9.688 1.00 88.06 80 ILE A CA 1
ATOM 654 C C . ILE A 1 80 ? -2.575 -12.000 8.509 1.00 88.06 80 ILE A C 1
ATOM 656 O O . ILE A 1 80 ? -2.897 -12.476 7.421 1.00 88.06 80 ILE A O 1
ATOM 660 N N . GLY A 1 81 ? -1.370 -11.467 8.722 1.00 89.81 81 GLY A N 1
ATOM 661 C CA . GLY A 1 81 ? -0.347 -11.353 7.676 1.00 89.81 81 GLY A CA 1
ATOM 662 C C . GLY A 1 81 ? -0.570 -10.191 6.700 1.00 89.81 81 GLY A C 1
ATOM 663 O O . GLY A 1 81 ? 0.175 -10.067 5.732 1.00 89.81 81 GLY A O 1
ATOM 664 N N . ILE A 1 82 ? -1.571 -9.338 6.948 1.00 95.19 82 ILE A N 1
ATOM 665 C CA . ILE A 1 82 ? -1.752 -8.052 6.270 1.00 95.19 82 ILE A CA 1
ATOM 666 C C . ILE A 1 82 ? -1.398 -6.928 7.241 1.00 95.19 82 ILE A C 1
ATOM 668 O O . ILE A 1 82 ? -1.913 -6.866 8.358 1.00 95.19 82 ILE A O 1
ATOM 672 N N . TYR A 1 83 ? -0.547 -6.014 6.797 1.00 96.81 83 TYR A N 1
ATOM 673 C CA . TYR A 1 83 ? -0.109 -4.855 7.560 1.00 96.81 83 TYR A CA 1
ATOM 674 C C . TYR A 1 83 ? -0.903 -3.619 7.148 1.00 96.81 83 TYR A C 1
ATOM 676 O O . TYR A 1 83 ? -1.085 -3.379 5.954 1.00 96.81 83 TYR A O 1
ATOM 684 N N . ALA A 1 84 ? -1.340 -2.820 8.119 1.00 96.56 84 ALA A N 1
ATOM 685 C CA . ALA A 1 84 ? -1.779 -1.450 7.872 1.00 96.56 84 ALA A CA 1
ATOM 686 C C . ALA A 1 84 ? -0.548 -0.539 7.918 1.00 96.56 84 ALA A C 1
ATOM 688 O O . ALA A 1 84 ? 0.146 -0.489 8.934 1.00 96.56 84 ALA A O 1
ATOM 689 N N . ILE A 1 85 ? -0.246 0.127 6.809 1.00 95.50 85 ILE A N 1
ATOM 690 C CA . ILE A 1 85 ? 0.934 0.973 6.649 1.00 95.50 85 ILE A CA 1
ATOM 691 C C . ILE A 1 85 ? 0.514 2.429 6.783 1.00 95.50 85 ILE A C 1
ATOM 693 O O . ILE A 1 85 ? -0.166 2.959 5.907 1.00 95.50 85 ILE A O 1
ATOM 697 N N . PHE A 1 86 ? 0.939 3.070 7.866 1.00 93.25 86 PHE A N 1
ATOM 698 C CA . PHE A 1 86 ? 0.765 4.501 8.088 1.00 93.25 86 PHE A CA 1
ATOM 699 C C . PHE A 1 86 ? 1.914 5.236 7.403 1.00 93.25 86 PHE A C 1
ATOM 701 O O . PHE A 1 86 ? 3.054 5.220 7.866 1.00 93.25 86 PHE A O 1
ATOM 708 N N . TRP A 1 87 ? 1.623 5.825 6.245 1.00 83.19 87 TRP A N 1
ATOM 709 C CA . TRP A 1 87 ? 2.649 6.328 5.326 1.00 83.19 87 TRP A CA 1
ATOM 710 C C . TRP A 1 87 ? 3.176 7.729 5.696 1.00 83.19 87 TRP A C 1
ATOM 712 O O . TRP A 1 87 ? 4.318 8.056 5.356 1.00 83.19 87 TRP A O 1
ATOM 722 N N . GLY A 1 88 ? 2.374 8.512 6.435 1.00 69.88 88 GLY A N 1
ATOM 723 C CA . GLY A 1 88 ? 2.689 9.851 6.959 1.00 69.88 88 GLY A CA 1
ATOM 724 C C . GLY A 1 88 ? 2.727 10.976 5.907 1.00 69.88 88 GLY A C 1
ATOM 725 O O . GLY A 1 88 ? 3.136 10.756 4.768 1.00 69.88 88 GLY A O 1
ATOM 726 N N . SER A 1 89 ? 2.343 12.196 6.309 1.00 49.59 89 SER A N 1
ATOM 727 C CA . SER A 1 89 ? 2.497 13.451 5.542 1.00 49.59 89 SER A CA 1
ATOM 728 C C . SER A 1 89 ? 3.848 14.151 5.771 1.00 49.59 89 SER A C 1
ATOM 730 O O . SER A 1 89 ? 4.235 15.000 4.971 1.00 49.59 89 SER A O 1
ATOM 732 N N . GLU A 1 90 ? 4.608 13.764 6.804 1.00 41.16 90 GLU A N 1
ATOM 733 C CA . GLU A 1 90 ? 5.906 14.364 7.185 1.00 41.16 90 GLU A CA 1
ATOM 734 C C . GLU A 1 90 ? 7.021 14.198 6.131 1.00 41.16 90 GLU A C 1
ATOM 736 O O . GLU A 1 90 ? 8.101 14.762 6.270 1.00 41.16 90 GLU A O 1
ATOM 741 N N . PHE A 1 91 ? 6.764 13.457 5.049 1.00 41.25 91 PHE A N 1
ATOM 742 C CA . PHE A 1 91 ? 7.766 13.089 4.044 1.00 41.25 91 PHE A CA 1
ATOM 743 C C . PHE A 1 91 ? 7.378 13.459 2.604 1.00 41.25 91 PHE A C 1
ATOM 745 O O . PHE A 1 91 ? 7.832 12.811 1.664 1.00 41.25 91 PHE A O 1
ATOM 752 N N . GLY A 1 92 ? 6.542 14.489 2.415 1.00 37.47 92 GLY A N 1
ATOM 753 C CA . GLY A 1 92 ? 6.440 15.216 1.137 1.00 37.47 92 GLY A CA 1
ATOM 754 C C . GLY A 1 92 ? 6.006 14.407 -0.095 1.00 37.47 92 GLY A C 1
ATOM 755 O O . GLY A 1 92 ? 6.279 14.819 -1.218 1.00 37.47 92 GLY A O 1
ATOM 756 N N . GLY A 1 93 ? 5.343 13.264 0.081 1.00 42.56 93 GLY A N 1
ATOM 757 C CA . GLY A 1 93 ? 4.785 12.475 -1.014 1.00 42.56 93 GLY A CA 1
ATOM 758 C C . GLY A 1 93 ? 3.273 12.623 -1.029 1.00 42.56 93 GLY A C 1
ATOM 759 O O . GLY A 1 93 ? 2.628 12.255 -0.051 1.00 42.56 93 GLY A O 1
ATOM 760 N N . GLY A 1 94 ? 2.710 13.163 -2.112 1.00 52.88 94 GLY A N 1
ATOM 761 C CA . GLY A 1 94 ? 1.259 13.204 -2.303 1.00 52.88 94 GLY A CA 1
ATOM 762 C C . GLY A 1 94 ? 0.617 11.820 -2.140 1.00 52.88 94 GLY A C 1
ATOM 763 O O . GLY A 1 94 ? 1.290 10.794 -2.221 1.00 52.88 94 GLY A O 1
ATOM 764 N N . THR A 1 95 ? -0.700 11.785 -1.951 1.00 61.69 95 THR A N 1
ATOM 765 C CA . THR A 1 95 ? -1.507 10.569 -1.730 1.00 61.69 95 THR A CA 1
ATOM 766 C C . THR A 1 95 ? -1.581 9.627 -2.948 1.00 61.69 95 THR A C 1
ATOM 768 O O . THR A 1 95 ? -2.416 8.727 -3.008 1.00 61.69 95 THR A O 1
ATOM 771 N N . TRP A 1 96 ? -0.708 9.809 -3.941 1.00 77.69 96 TRP A N 1
ATOM 772 C CA . TRP A 1 96 ? -0.674 9.028 -5.168 1.00 77.69 96 TRP A CA 1
ATOM 773 C C . TRP A 1 96 ? -0.209 7.601 -4.886 1.00 77.69 96 TRP A C 1
ATOM 775 O O . TRP A 1 96 ? 0.871 7.364 -4.353 1.00 77.69 96 TRP A O 1
ATOM 785 N N . THR A 1 97 ? -1.033 6.632 -5.273 1.00 90.00 97 THR A N 1
ATOM 786 C CA . THR A 1 97 ? -0.842 5.210 -4.944 1.00 90.00 97 THR A CA 1
ATOM 787 C C . THR A 1 97 ? -0.092 4.415 -6.013 1.00 90.00 97 THR A C 1
ATOM 789 O O . THR A 1 97 ? 0.032 3.194 -5.901 1.00 90.00 97 THR A O 1
ATOM 792 N N . CYS A 1 98 ? 0.429 5.073 -7.051 1.00 92.19 98 CYS A N 1
ATOM 793 C CA . CYS A 1 98 ? 1.098 4.415 -8.174 1.00 92.19 98 CYS A CA 1
ATOM 794 C C . CYS A 1 98 ? 2.331 3.614 -7.737 1.00 92.19 98 CYS A C 1
ATOM 796 O O . CYS A 1 98 ? 2.462 2.431 -8.058 1.00 92.19 98 CYS A O 1
ATOM 798 N N . ASN A 1 99 ? 3.185 4.211 -6.907 1.00 92.62 99 ASN A N 1
ATOM 799 C CA . ASN A 1 99 ? 4.347 3.547 -6.325 1.00 92.62 99 ASN A CA 1
ATOM 800 C C . ASN A 1 99 ? 3.961 2.444 -5.330 1.00 92.62 99 ASN A C 1
ATOM 802 O O . ASN A 1 99 ? 4.617 1.405 -5.296 1.00 92.62 99 ASN A O 1
ATOM 806 N N . ILE A 1 100 ? 2.899 2.649 -4.543 1.00 94.12 100 ILE A N 1
ATOM 807 C CA . ILE A 1 100 ? 2.386 1.649 -3.598 1.00 94.12 100 ILE A CA 1
ATOM 808 C C . ILE A 1 100 ? 1.934 0.404 -4.365 1.00 94.12 100 ILE A C 1
ATOM 810 O O . ILE A 1 100 ? 2.333 -0.709 -4.027 1.00 94.12 100 ILE A O 1
ATOM 814 N N . PHE A 1 101 ? 1.168 0.589 -5.443 1.00 95.25 101 PHE A N 1
ATOM 815 C CA . PHE A 1 101 ? 0.706 -0.503 -6.292 1.00 95.25 101 PHE A CA 1
ATOM 816 C C . PHE A 1 101 ? 1.869 -1.271 -6.925 1.00 95.25 101 PHE A C 1
ATOM 818 O O . PHE A 1 101 ? 1.902 -2.503 -6.859 1.00 95.25 101 PHE A O 1
ATOM 825 N N . VAL A 1 102 ? 2.824 -0.561 -7.537 1.00 96.00 102 VAL A N 1
ATOM 826 C CA . VAL A 1 102 ? 3.994 -1.184 -8.175 1.00 96.00 102 VAL A CA 1
ATOM 827 C C . VAL A 1 102 ? 4.825 -1.942 -7.141 1.00 96.00 102 VAL A C 1
ATOM 829 O O . VAL A 1 102 ? 5.139 -3.112 -7.346 1.00 96.00 102 VAL A O 1
ATOM 832 N N . GLY A 1 103 ? 5.136 -1.312 -6.010 1.00 96.06 103 GLY A N 1
ATOM 833 C CA . GLY A 1 103 ? 5.957 -1.899 -4.959 1.00 96.06 103 GLY A CA 1
ATOM 834 C C . GLY A 1 103 ? 5.331 -3.131 -4.304 1.00 96.06 103 GLY A C 1
ATOM 835 O O . GLY A 1 103 ? 6.012 -4.142 -4.121 1.00 96.06 103 GLY A O 1
ATOM 836 N N . GLU A 1 104 ? 4.034 -3.092 -3.990 1.00 96.50 104 GLU A N 1
ATOM 837 C CA . GLU A 1 104 ? 3.312 -4.261 -3.473 1.00 96.50 104 GLU A CA 1
ATOM 838 C C . GLU A 1 104 ? 3.292 -5.387 -4.509 1.00 96.50 104 GLU A C 1
ATOM 840 O O . GLU A 1 104 ? 3.596 -6.531 -4.184 1.00 96.50 104 GLU A O 1
ATOM 845 N N . SER A 1 105 ? 3.006 -5.075 -5.773 1.00 96.69 105 SER A N 1
ATOM 846 C CA . SER A 1 105 ? 2.975 -6.078 -6.843 1.00 96.69 105 SER A CA 1
ATOM 847 C C . SER A 1 105 ? 4.332 -6.756 -7.048 1.00 96.69 105 SER A C 1
ATOM 849 O O . SER A 1 105 ? 4.389 -7.971 -7.239 1.00 96.69 105 SER A O 1
ATOM 851 N N . LEU A 1 106 ? 5.431 -6.000 -6.970 1.00 96.88 106 LEU A N 1
ATOM 852 C CA . LEU A 1 106 ? 6.787 -6.550 -7.015 1.00 96.88 106 LEU A CA 1
ATOM 853 C C . LEU A 1 106 ? 7.054 -7.456 -5.812 1.00 96.88 106 LEU A C 1
ATOM 855 O O . LEU A 1 106 ? 7.556 -8.566 -5.996 1.00 96.88 106 LEU A O 1
ATOM 859 N N . TYR A 1 107 ? 6.646 -7.039 -4.610 1.00 97.31 107 TYR A N 1
ATOM 860 C CA . TYR A 1 107 ? 6.768 -7.863 -3.408 1.00 97.31 107 TYR A CA 1
ATOM 861 C C . TYR A 1 107 ? 6.015 -9.193 -3.553 1.00 97.31 107 TYR A C 1
ATOM 863 O O . TYR A 1 107 ? 6.582 -10.254 -3.289 1.00 97.31 107 TYR A O 1
ATOM 871 N N . LEU A 1 108 ? 4.778 -9.163 -4.061 1.00 95.75 108 LEU A N 1
ATOM 872 C CA . LEU A 1 108 ? 3.985 -10.369 -4.334 1.00 95.75 108 LEU A CA 1
ATOM 873 C C . LEU A 1 108 ? 4.595 -11.256 -5.426 1.00 95.75 108 LEU A C 1
ATOM 875 O O . LEU A 1 108 ? 4.375 -12.465 -5.420 1.00 95.75 108 LEU A O 1
ATOM 879 N N . ALA A 1 109 ? 5.386 -10.679 -6.330 1.00 95.62 109 ALA A N 1
ATOM 880 C CA . ALA A 1 109 ? 6.177 -11.405 -7.319 1.00 95.62 109 ALA A CA 1
ATOM 881 C C . ALA A 1 109 ? 7.539 -11.897 -6.779 1.00 95.62 109 ALA A C 1
ATOM 883 O O . ALA A 1 109 ? 8.370 -12.369 -7.555 1.00 95.62 109 ALA A O 1
ATOM 884 N N . GLY A 1 110 ? 7.794 -11.783 -5.470 1.00 96.19 110 GLY A N 1
ATOM 885 C CA . GLY A 1 110 ? 9.035 -12.227 -4.828 1.00 96.19 110 GLY A CA 1
ATOM 886 C C . GLY A 1 110 ? 10.199 -11.236 -4.929 1.00 96.19 110 GLY A C 1
ATOM 887 O O . GLY A 1 110 ? 11.335 -11.599 -4.630 1.00 96.19 110 GLY A O 1
ATOM 888 N N . LYS A 1 111 ? 9.948 -9.989 -5.343 1.00 94.19 111 LYS A N 1
ATOM 889 C CA . LYS A 1 111 ? 10.956 -8.925 -5.463 1.00 94.19 111 LYS A CA 1
ATOM 890 C C . LYS A 1 111 ? 10.753 -7.886 -4.364 1.00 94.19 111 LYS A C 1
ATOM 892 O O . LYS A 1 111 ? 9.797 -7.118 -4.392 1.00 94.19 111 LYS A O 1
ATOM 897 N N . ASN A 1 112 ? 11.663 -7.823 -3.398 1.00 90.56 112 ASN A N 1
ATOM 898 C CA . ASN A 1 112 ? 11.591 -6.809 -2.349 1.00 90.56 112 ASN A CA 1
ATOM 899 C C . ASN A 1 112 ? 12.213 -5.483 -2.820 1.00 90.56 112 ASN A C 1
ATOM 901 O O . ASN A 1 112 ? 13.433 -5.369 -2.895 1.00 90.56 112 ASN A O 1
ATOM 905 N N . THR A 1 113 ? 11.382 -4.484 -3.122 1.00 91.06 113 THR A N 1
ATOM 906 C CA . THR A 1 113 ? 11.818 -3.158 -3.600 1.00 91.06 113 THR A CA 1
ATOM 907 C C . THR A 1 113 ? 11.475 -2.053 -2.602 1.00 91.06 113 THR A C 1
ATOM 909 O O . THR A 1 113 ? 10.740 -1.112 -2.912 1.00 91.06 113 THR A O 1
ATOM 912 N N . VAL A 1 114 ? 11.983 -2.195 -1.380 1.00 93.62 114 VAL A N 1
ATOM 913 C CA . VAL A 1 114 ? 11.915 -1.170 -0.331 1.00 93.62 114 VAL A CA 1
ATOM 914 C C . VAL A 1 114 ? 13.222 -0.377 -0.334 1.00 93.62 114 VAL A C 1
ATOM 916 O O . VAL A 1 114 ? 14.299 -0.961 -0.430 1.00 93.62 114 VAL A O 1
ATOM 919 N N . ASN A 1 115 ? 13.123 0.949 -0.299 1.00 91.81 115 ASN A N 1
ATOM 920 C CA . ASN A 1 115 ? 14.258 1.864 -0.309 1.00 91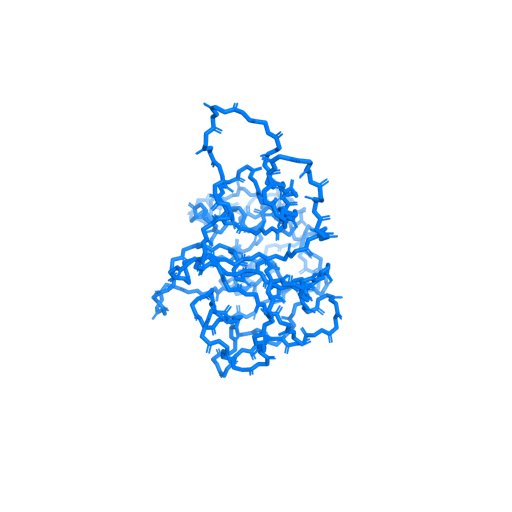.81 115 ASN A CA 1
ATOM 921 C C . ASN A 1 115 ? 14.901 1.985 1.088 1.00 91.81 115 ASN A C 1
ATOM 923 O O . ASN A 1 115 ? 14.439 1.383 2.058 1.00 91.81 115 ASN A O 1
ATOM 927 N N . GLY A 1 116 ? 15.971 2.780 1.194 1.00 89.19 116 GLY A N 1
ATOM 928 C CA . GLY A 1 116 ? 16.693 2.987 2.458 1.00 89.19 116 GLY A CA 1
ATOM 929 C C . GLY A 1 116 ? 15.842 3.575 3.592 1.00 89.19 116 GLY A C 1
ATOM 930 O O . GLY A 1 116 ? 16.147 3.332 4.755 1.00 89.19 116 GLY A O 1
ATOM 931 N N . ASP A 1 117 ? 14.746 4.263 3.263 1.00 89.44 117 ASP A N 1
ATOM 932 C CA . ASP A 1 117 ? 13.815 4.862 4.229 1.00 89.44 117 ASP A CA 1
ATOM 933 C C . ASP A 1 117 ? 12.703 3.892 4.661 1.00 89.44 117 ASP A C 1
ATOM 935 O O . ASP A 1 117 ? 11.782 4.264 5.390 1.00 89.44 117 ASP A O 1
ATOM 939 N N . GLY A 1 118 ? 12.733 2.645 4.182 1.00 91.94 118 GLY A N 1
ATOM 940 C CA . GLY A 1 118 ? 11.705 1.660 4.499 1.00 91.94 118 GLY A CA 1
ATOM 941 C C . GLY A 1 118 ? 10.388 1.863 3.743 1.00 91.94 118 GLY A C 1
ATOM 942 O O . GLY A 1 118 ? 9.360 1.323 4.157 1.00 91.94 118 GLY A O 1
ATOM 943 N N . LYS A 1 119 ? 10.390 2.621 2.639 1.00 91.75 119 LYS A N 1
ATOM 944 C CA . LYS A 1 119 ? 9.227 2.857 1.765 1.00 91.75 119 LYS A CA 1
ATOM 945 C C . LYS A 1 119 ? 9.434 2.241 0.383 1.00 91.75 119 LYS A C 1
ATOM 947 O O . LYS A 1 119 ? 10.546 1.928 -0.026 1.00 91.75 119 LYS A O 1
ATOM 952 N N . TYR A 1 120 ? 8.362 2.076 -0.380 1.00 94.06 120 TYR A N 1
ATOM 953 C CA . TYR A 1 120 ? 8.480 1.814 -1.815 1.00 94.06 120 TYR A CA 1
ATOM 954 C C . TYR A 1 120 ? 9.112 3.001 -2.543 1.00 94.06 120 TYR A C 1
ATOM 956 O O . TYR A 1 120 ? 8.831 4.156 -2.217 1.00 94.06 120 TYR A O 1
ATOM 964 N N . TYR A 1 121 ? 9.912 2.703 -3.566 1.00 94.00 121 TYR A N 1
ATOM 965 C CA . TYR A 1 121 ? 10.496 3.715 -4.443 1.00 94.00 121 TYR A CA 1
ATOM 966 C C . TYR A 1 121 ? 9.402 4.556 -5.105 1.00 94.00 121 TYR A C 1
ATOM 968 O O . TYR A 1 121 ? 8.463 4.005 -5.677 1.00 94.00 121 TYR A O 1
ATOM 976 N N . SER A 1 122 ? 9.519 5.883 -5.043 1.00 92.38 122 SER A N 1
ATOM 977 C CA . SER A 1 122 ? 8.597 6.790 -5.734 1.00 92.38 122 SER A CA 1
ATOM 978 C C . SER A 1 122 ? 8.711 6.651 -7.256 1.00 92.38 122 SER A C 1
ATOM 980 O O . SER A 1 122 ? 9.727 6.179 -7.770 1.00 92.38 122 SER A O 1
ATOM 982 N N . ALA A 1 123 ? 7.695 7.107 -7.994 1.00 92.06 123 ALA A N 1
ATOM 983 C CA . ALA A 1 123 ? 7.733 7.119 -9.458 1.00 92.06 123 ALA A CA 1
ATOM 984 C C . ALA A 1 123 ? 8.983 7.845 -9.995 1.00 92.06 123 ALA A C 1
ATOM 986 O O . ALA A 1 123 ? 9.656 7.324 -10.881 1.00 92.06 123 ALA A O 1
ATOM 987 N N . MET A 1 124 ? 9.362 8.970 -9.379 1.00 92.69 124 MET A N 1
ATOM 988 C CA . MET A 1 124 ? 10.572 9.721 -9.720 1.00 92.69 124 MET A CA 1
ATOM 989 C C . MET A 1 124 ? 11.857 8.933 -9.427 1.00 92.69 124 MET A C 1
ATOM 991 O O . MET A 1 124 ? 12.787 8.928 -10.232 1.00 92.69 124 MET A O 1
ATOM 995 N N . GLN A 1 125 ? 11.932 8.237 -8.288 1.00 94.31 125 GLN A N 1
ATOM 996 C CA . GLN A 1 125 ? 13.099 7.407 -7.976 1.00 94.31 125 GLN A CA 1
ATOM 997 C C . GLN A 1 125 ? 13.246 6.253 -8.976 1.00 94.31 125 GLN A C 1
ATOM 999 O O . GLN A 1 125 ? 14.359 5.978 -9.419 1.00 94.31 125 GLN A O 1
ATOM 1004 N N . ILE A 1 126 ? 12.139 5.617 -9.372 1.00 95.31 126 ILE A N 1
ATOM 1005 C CA . ILE A 1 126 ? 12.132 4.583 -10.418 1.00 95.31 126 ILE A CA 1
ATOM 1006 C C . ILE A 1 126 ? 12.563 5.192 -11.756 1.00 95.31 126 ILE A C 1
ATOM 1008 O O . ILE A 1 126 ? 13.453 4.657 -12.407 1.00 95.31 126 ILE A O 1
ATOM 1012 N N . HIS A 1 127 ? 12.001 6.344 -12.136 1.00 93.50 127 HIS A N 1
ATOM 1013 C CA . HIS A 1 127 ? 12.313 7.053 -13.382 1.00 93.50 127 HIS A CA 1
ATOM 1014 C C . HIS A 1 127 ? 13.817 7.353 -13.527 1.00 93.50 127 HIS A C 1
ATOM 1016 O O . HIS A 1 127 ? 14.363 7.328 -14.635 1.00 93.50 127 HIS A O 1
ATOM 1022 N N . ASN A 1 128 ? 14.500 7.586 -12.405 1.00 94.31 128 ASN A N 1
ATOM 1023 C CA . ASN A 1 128 ? 15.940 7.832 -12.331 1.00 94.31 128 ASN A CA 1
ATOM 1024 C C . ASN A 1 128 ? 16.790 6.564 -12.115 1.00 94.31 128 ASN A C 1
ATOM 1026 O O . ASN A 1 128 ? 17.972 6.683 -11.804 1.00 94.31 128 ASN A O 1
ATOM 1030 N N . ASN A 1 129 ? 16.227 5.365 -12.303 1.00 94.25 129 ASN A N 1
ATOM 1031 C CA . ASN A 1 129 ? 16.900 4.075 -12.091 1.00 94.25 129 ASN A CA 1
ATOM 1032 C C . ASN A 1 129 ? 17.457 3.901 -10.663 1.00 94.25 129 ASN A C 1
ATOM 1034 O O . ASN A 1 129 ? 18.541 3.355 -10.464 1.00 94.25 129 ASN A O 1
ATOM 1038 N N . GLY A 1 130 ? 16.758 4.414 -9.648 1.00 93.94 130 GLY A N 1
ATOM 1039 C CA . GLY A 1 130 ? 17.193 4.285 -8.259 1.00 93.94 130 GLY A CA 1
ATOM 1040 C C . GLY A 1 130 ? 17.165 2.831 -7.777 1.00 93.94 130 GLY A C 1
ATOM 1041 O O . GLY A 1 130 ? 16.257 2.080 -8.102 1.00 93.94 130 GLY A O 1
ATOM 1042 N N . GLY A 1 131 ? 18.115 2.417 -6.939 1.00 93.94 131 GLY A N 1
ATOM 1043 C CA . GLY A 1 131 ? 18.077 1.085 -6.324 1.00 93.94 131 GLY A CA 1
ATOM 1044 C C . GLY A 1 131 ? 18.140 -0.072 -7.338 1.00 93.94 131 GLY A C 1
ATOM 1045 O O . GLY A 1 131 ? 19.095 -0.127 -8.109 1.00 93.94 131 GLY A O 1
ATOM 1046 N N . PRO A 1 132 ? 17.188 -1.031 -7.323 1.00 95.62 132 PRO A N 1
ATOM 1047 C CA . PRO A 1 132 ? 17.247 -2.220 -8.177 1.00 95.62 132 PRO A CA 1
ATOM 1048 C C . PRO A 1 132 ? 16.760 -1.989 -9.619 1.00 95.62 132 PRO A C 1
ATOM 1050 O O . PRO A 1 132 ? 16.879 -2.895 -10.442 1.00 95.62 132 PRO A O 1
ATOM 1053 N N . PHE A 1 133 ? 16.194 -0.819 -9.936 1.00 97.00 133 PHE A N 1
ATOM 1054 C CA . PHE A 1 133 ? 15.590 -0.561 -11.245 1.00 97.00 133 PHE A CA 1
ATOM 1055 C C . PHE A 1 133 ? 16.657 -0.324 -12.321 1.00 97.00 133 PHE A C 1
ATOM 1057 O O . PHE A 1 133 ? 17.588 0.457 -12.130 1.00 97.00 133 PHE A O 1
ATOM 1064 N N . LYS A 1 134 ? 16.515 -0.987 -13.473 1.00 96.56 134 LYS A N 1
ATOM 1065 C CA . LYS A 1 134 ? 17.436 -0.870 -14.616 1.00 96.56 134 LYS A CA 1
ATOM 1066 C C . LYS A 1 134 ? 16.693 -0.470 -15.877 1.00 96.56 134 LYS A C 1
ATOM 1068 O O . LYS A 1 134 ? 15.716 -1.131 -16.232 1.00 96.56 134 LYS A O 1
ATOM 1073 N N . ALA A 1 135 ? 17.222 0.520 -16.588 1.00 94.31 135 ALA A N 1
ATOM 1074 C CA . ALA A 1 135 ? 16.674 0.989 -17.852 1.00 94.31 135 ALA A CA 1
ATOM 1075 C C . ALA A 1 135 ? 16.515 -0.145 -18.881 1.00 94.31 135 ALA A C 1
ATOM 1077 O O . ALA A 1 135 ? 17.389 -0.999 -19.047 1.00 94.31 135 ALA A O 1
ATOM 1078 N N . VAL A 1 136 ? 15.398 -0.111 -19.600 1.00 90.88 136 VAL A N 1
ATOM 1079 C CA . VAL A 1 136 ? 15.055 -1.017 -20.696 1.00 90.88 136 VAL A CA 1
ATOM 1080 C C . VAL A 1 136 ? 14.754 -0.182 -21.937 1.00 90.88 136 VAL A C 1
ATOM 1082 O O . VAL A 1 136 ? 14.028 0.809 -21.872 1.00 90.88 136 VAL A O 1
ATOM 1085 N N . ALA A 1 137 ? 15.301 -0.578 -23.085 1.00 85.38 137 ALA A N 1
ATOM 1086 C CA . ALA A 1 137 ? 14.940 0.039 -24.355 1.00 85.38 137 ALA A CA 1
ATOM 1087 C C . ALA A 1 137 ? 13.511 -0.365 -24.754 1.00 85.38 137 ALA A C 1
ATOM 1089 O O . ALA A 1 137 ? 13.112 -1.506 -24.540 1.00 85.38 137 ALA A O 1
ATOM 1090 N N . ALA A 1 138 ? 12.758 0.536 -25.392 1.00 80.19 138 ALA A N 1
ATOM 1091 C CA . ALA A 1 138 ? 11.368 0.284 -25.796 1.00 80.19 138 ALA A CA 1
ATOM 1092 C C . ALA A 1 138 ? 11.197 -1.018 -26.608 1.00 80.19 138 ALA A C 1
ATOM 1094 O O . ALA A 1 138 ? 10.292 -1.806 -26.351 1.00 80.19 138 ALA A O 1
ATOM 1095 N N . LYS A 1 139 ? 12.133 -1.300 -27.523 1.00 79.31 139 LYS A N 1
ATOM 1096 C CA . LYS A 1 139 ? 12.163 -2.535 -28.329 1.00 79.31 139 LYS A CA 1
ATOM 1097 C C . LYS A 1 139 ? 12.268 -3.829 -27.505 1.00 79.31 139 LYS A C 1
ATOM 1099 O O . LYS A 1 139 ? 11.891 -4.893 -27.985 1.00 79.31 139 LYS A O 1
ATOM 1104 N N . ASP A 1 140 ? 12.790 -3.738 -26.283 1.00 86.19 140 ASP A N 1
ATOM 1105 C CA . ASP A 1 140 ? 13.019 -4.858 -25.366 1.00 86.19 140 ASP A CA 1
ATOM 1106 C C . ASP A 1 140 ? 11.936 -4.930 -24.271 1.00 86.19 140 ASP A C 1
ATOM 1108 O O . ASP A 1 140 ? 12.068 -5.687 -23.302 1.00 86.19 140 ASP A O 1
ATOM 1112 N N . LEU A 1 141 ? 10.861 -4.142 -24.400 1.00 85.88 141 LEU A N 1
ATOM 1113 C CA . LEU A 1 141 ? 9.772 -4.079 -23.434 1.00 85.88 141 LEU A CA 1
ATOM 1114 C C . LEU A 1 141 ? 9.031 -5.418 -23.331 1.00 85.88 141 LEU A C 1
ATOM 1116 O O . LEU A 1 141 ? 8.599 -6.012 -24.324 1.00 85.88 141 LEU A O 1
ATOM 1120 N N . LYS A 1 142 ? 8.828 -5.887 -22.096 1.00 90.06 142 LYS A N 1
ATOM 1121 C CA . LYS A 1 142 ? 8.139 -7.147 -21.793 1.00 90.06 142 LYS A CA 1
ATOM 1122 C C . LYS A 1 142 ? 7.093 -6.951 -20.707 1.00 90.06 142 LYS A C 1
ATOM 1124 O O . LYS A 1 142 ? 7.176 -6.036 -19.890 1.00 90.06 142 LYS A O 1
ATOM 1129 N N . ARG A 1 143 ? 6.118 -7.862 -20.666 1.00 91.88 143 ARG A N 1
ATOM 1130 C CA . ARG A 1 143 ? 5.201 -7.991 -19.528 1.00 91.88 143 ARG A CA 1
ATOM 1131 C C . ARG A 1 143 ? 5.998 -8.107 -18.223 1.00 91.88 143 ARG A C 1
ATOM 1133 O O . ARG A 1 143 ? 6.945 -8.883 -18.146 1.00 91.88 143 ARG A O 1
ATOM 1140 N N . GLY A 1 144 ? 5.578 -7.367 -17.203 1.00 93.44 144 GLY A N 1
ATOM 1141 C CA . GLY A 1 144 ? 6.229 -7.302 -15.896 1.00 93.44 144 GLY A CA 1
ATOM 1142 C C . GLY A 1 144 ? 7.317 -6.234 -15.790 1.00 93.44 144 GLY A C 1
ATOM 1143 O O . GLY A 1 144 ? 7.741 -5.936 -14.677 1.00 93.44 144 GLY A O 1
ATOM 1144 N N . HIS A 1 145 ? 7.744 -5.626 -16.903 1.00 95.12 145 HIS A N 1
ATOM 1145 C CA . HIS A 1 145 ? 8.520 -4.390 -16.839 1.00 95.12 145 HIS A CA 1
ATOM 1146 C C . HIS A 1 145 ? 7.658 -3.252 -16.296 1.00 95.12 145 HIS A C 1
ATOM 1148 O O . HIS A 1 145 ? 6.428 -3.322 -16.280 1.00 95.12 145 HIS A O 1
ATOM 1154 N N . ILE A 1 146 ? 8.323 -2.198 -15.856 1.00 95.44 146 ILE A N 1
ATOM 1155 C CA . ILE A 1 146 ? 7.700 -1.018 -15.276 1.00 95.44 146 ILE A CA 1
ATOM 1156 C C . ILE A 1 146 ? 7.841 0.118 -16.272 1.00 95.44 146 ILE A C 1
ATOM 1158 O O . ILE A 1 146 ? 8.903 0.288 -16.866 1.00 95.44 146 ILE A O 1
ATOM 1162 N N . VAL A 1 147 ? 6.785 0.897 -16.447 1.00 92.12 147 VAL A N 1
ATOM 1163 C CA . VAL A 1 147 ? 6.837 2.159 -17.178 1.00 92.12 147 VAL A CA 1
ATOM 1164 C C . VAL A 1 147 ? 6.704 3.312 -16.198 1.00 92.12 147 VAL A C 1
ATOM 1166 O O . VAL A 1 147 ? 5.886 3.264 -15.283 1.00 92.12 147 VAL A O 1
ATOM 1169 N N . THR A 1 148 ? 7.494 4.356 -16.402 1.00 90.88 148 THR A N 1
ATOM 1170 C CA . THR A 1 148 ? 7.344 5.644 -15.723 1.00 90.88 148 THR A CA 1
ATOM 1171 C C . THR A 1 148 ? 7.035 6.722 -16.743 1.00 90.88 148 THR A C 1
ATOM 1173 O O . THR A 1 148 ? 7.698 6.771 -17.786 1.00 90.88 148 THR A O 1
ATOM 1176 N N . MET A 1 149 ? 6.086 7.597 -16.414 1.00 85.19 149 MET A N 1
ATOM 1177 C CA . MET A 1 149 ? 5.726 8.734 -17.260 1.00 85.19 149 MET A CA 1
ATOM 1178 C C . MET A 1 149 ? 6.886 9.736 -17.374 1.00 85.19 149 MET A C 1
ATOM 1180 O O . MET A 1 149 ? 7.820 9.714 -16.564 1.00 85.19 149 MET A O 1
ATOM 1184 N N . HIS A 1 150 ? 6.835 10.577 -18.409 1.00 76.25 150 HIS A N 1
ATOM 1185 C CA . HIS A 1 150 ? 7.936 11.436 -18.863 1.00 76.25 150 HIS A CA 1
ATOM 1186 C C . HIS A 1 150 ? 8.626 12.298 -17.794 1.00 76.25 150 HIS A C 1
ATOM 1188 O O . HIS A 1 150 ? 9.826 12.537 -17.880 1.00 76.25 150 HIS A O 1
ATOM 1194 N N . ASP A 1 151 ? 7.893 12.746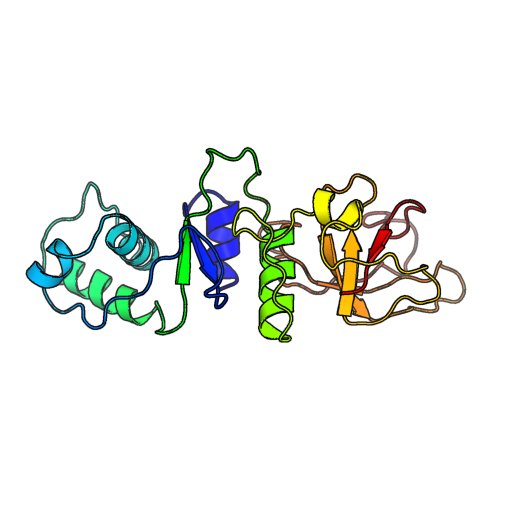 -16.787 1.00 80.75 151 ASP A N 1
ATOM 1195 C CA . ASP A 1 151 ? 8.344 13.617 -15.701 1.00 80.75 151 ASP A CA 1
ATOM 1196 C C . ASP A 1 151 ? 8.566 12.858 -14.382 1.00 80.75 151 ASP A C 1
ATOM 1198 O O . ASP A 1 151 ? 8.778 13.469 -13.340 1.00 80.75 151 ASP A O 1
ATOM 1202 N N . GLY A 1 152 ? 8.480 11.525 -14.393 1.00 84.19 152 GLY A N 1
ATOM 1203 C CA . GLY A 1 152 ? 8.559 10.713 -13.181 1.00 84.19 152 GLY A CA 1
ATOM 1204 C C . GLY A 1 152 ? 7.385 10.921 -12.218 1.00 84.19 152 GLY A C 1
ATOM 1205 O O . GLY A 1 152 ? 7.492 10.524 -11.058 1.00 84.19 152 GLY A O 1
ATOM 1206 N N . SER A 1 153 ? 6.272 11.515 -12.663 1.00 86.56 153 SER A N 1
ATOM 1207 C CA . SER A 1 153 ? 5.074 11.724 -11.833 1.00 86.56 153 SER A CA 1
ATOM 1208 C C . SER A 1 153 ? 4.321 10.431 -11.529 1.00 86.56 153 SER A C 1
ATOM 1210 O O . SER A 1 153 ? 3.691 10.307 -10.479 1.00 86.56 153 SER A O 1
ATOM 1212 N N . HIS A 1 154 ? 4.397 9.447 -12.428 1.00 89.75 154 HIS A N 1
ATOM 1213 C CA . HIS A 1 154 ? 3.560 8.254 -12.369 1.00 89.75 154 HIS A CA 1
ATOM 1214 C C . HIS A 1 154 ? 4.281 7.000 -12.855 1.00 89.75 154 HIS A C 1
ATOM 1216 O O . HIS A 1 154 ? 5.185 7.072 -13.691 1.00 89.75 154 HIS A O 1
ATOM 1222 N N . THR A 1 155 ? 3.889 5.844 -12.318 1.00 92.50 155 THR A N 1
ATOM 1223 C CA . THR A 1 155 ? 4.527 4.551 -12.592 1.00 92.50 155 THR A CA 1
ATOM 1224 C C . THR A 1 155 ? 3.521 3.406 -12.619 1.00 92.50 155 THR A C 1
ATOM 1226 O O . THR A 1 155 ? 2.565 3.389 -11.843 1.00 92.50 155 THR A O 1
ATOM 1229 N N . GLU A 1 156 ? 3.729 2.444 -13.518 1.00 94.12 156 GLU A N 1
ATOM 1230 C CA . GLU A 1 156 ? 2.817 1.323 -13.755 1.00 94.12 156 GLU A CA 1
ATOM 1231 C C . GLU A 1 156 ? 3.553 0.059 -14.198 1.00 94.12 156 GLU A C 1
ATOM 1233 O O . GLU A 1 156 ? 4.684 0.107 -14.675 1.00 94.12 156 GLU A O 1
ATOM 1238 N N . ILE A 1 157 ? 2.879 -1.087 -14.104 1.00 95.12 157 ILE A N 1
ATOM 1239 C CA . ILE A 1 157 ? 3.392 -2.377 -14.570 1.00 95.12 157 ILE A CA 1
ATOM 1240 C C . ILE A 1 157 ? 2.839 -2.662 -15.956 1.00 95.12 157 ILE A C 1
ATOM 1242 O O . ILE A 1 157 ? 1.628 -2.663 -16.170 1.00 95.12 157 ILE A O 1
ATOM 1246 N N . VAL A 1 158 ? 3.721 -2.977 -16.892 1.00 92.56 158 VAL A N 1
ATOM 1247 C CA . VAL A 1 158 ? 3.362 -3.403 -18.240 1.00 92.56 158 VAL A CA 1
ATOM 1248 C C . VAL A 1 158 ? 2.748 -4.802 -18.199 1.00 92.56 158 VAL A C 1
ATOM 1250 O O . VAL A 1 158 ? 3.340 -5.755 -17.691 1.00 92.56 158 VAL A O 1
ATOM 1253 N N . THR A 1 159 ? 1.557 -4.958 -18.764 1.00 91.25 159 THR A N 1
ATOM 1254 C CA . THR A 1 159 ? 0.810 -6.222 -18.806 1.00 91.25 159 THR A CA 1
ATOM 1255 C C . THR A 1 159 ? 0.851 -6.899 -20.172 1.00 91.25 159 THR A C 1
ATOM 1257 O O . THR A 1 159 ? 0.691 -8.120 -20.239 1.00 91.25 159 THR A O 1
ATOM 1260 N N . LYS A 1 160 ? 1.104 -6.149 -21.254 1.00 86.06 160 LYS A N 1
ATOM 1261 C CA . LYS A 1 160 ? 1.151 -6.668 -22.631 1.00 86.06 160 LYS A CA 1
ATOM 1262 C C . LYS A 1 160 ? 2.092 -5.841 -23.509 1.00 86.06 160 LYS A C 1
ATOM 1264 O O . LYS A 1 160 ? 2.015 -4.621 -23.456 1.00 86.06 160 LYS A O 1
ATOM 1269 N N . THR A 1 161 ? 2.924 -6.502 -24.321 1.00 72.94 161 THR A N 1
ATOM 1270 C CA . THR A 1 161 ? 3.902 -5.880 -25.240 1.00 72.94 161 THR A CA 1
ATOM 1271 C C . THR A 1 161 ? 3.988 -6.625 -26.573 1.00 72.94 161 THR A C 1
ATOM 1273 O O . THR A 1 161 ? 3.723 -7.830 -26.604 1.00 72.94 161 THR A O 1
ATOM 1276 N N . PRO A 1 162 ? 4.463 -5.959 -27.639 1.00 67.19 162 PRO A N 1
ATOM 1277 C CA . PRO A 1 162 ? 3.902 -4.748 -28.241 1.00 67.19 162 PRO A CA 1
ATOM 1278 C C . PRO A 1 162 ? 2.583 -5.054 -28.973 1.00 67.19 162 PRO A C 1
ATOM 1280 O O . PRO A 1 162 ? 2.384 -6.149 -29.509 1.00 67.19 162 PRO A O 1
ATOM 1283 N N . LEU A 1 163 ? 1.680 -4.079 -29.027 1.00 61.19 163 LEU A N 1
ATOM 1284 C CA . LEU A 1 163 ? 0.503 -4.115 -29.890 1.00 61.19 163 LEU A CA 1
ATOM 1285 C C . LEU A 1 163 ? 0.909 -3.637 -31.289 1.00 61.19 163 LEU A C 1
ATOM 1287 O O . LEU A 1 163 ? 0.872 -2.447 -31.570 1.00 61.19 163 LEU A O 1
ATOM 1291 N N . LYS A 1 164 ? 1.300 -4.555 -32.179 1.00 54.28 164 LYS A N 1
ATOM 1292 C CA . LYS A 1 164 ? 1.535 -4.199 -33.586 1.00 54.28 164 LYS A CA 1
ATOM 1293 C C . LYS A 1 164 ? 0.209 -3.823 -34.248 1.00 54.28 164 LYS A C 1
ATOM 1295 O O . LYS A 1 164 ? -0.597 -4.711 -34.527 1.00 54.28 164 LYS A O 1
ATOM 1300 N N . PHE A 1 165 ? -0.000 -2.543 -34.537 1.00 50.12 165 PHE A N 1
ATOM 1301 C CA . PHE A 1 165 ? -1.078 -2.081 -35.410 1.00 50.12 165 PHE A CA 1
ATOM 1302 C C . PHE A 1 165 ? -0.491 -1.536 -36.712 1.00 50.12 165 PHE A C 1
ATOM 1304 O O . PHE A 1 165 ? 0.523 -0.853 -36.710 1.00 50.12 165 PHE A O 1
ATOM 1311 N N . LEU A 1 166 ? -1.132 -1.849 -37.843 1.00 43.81 166 LEU A N 1
ATOM 1312 C CA . LEU A 1 166 ? -0.636 -1.539 -39.194 1.00 43.81 166 LEU A CA 1
ATOM 1313 C C . LEU A 1 166 ? -0.396 -0.036 -39.470 1.00 43.81 166 LEU A C 1
ATOM 1315 O O . LEU A 1 166 ? 0.193 0.285 -40.497 1.00 43.81 166 LEU A O 1
ATOM 1319 N N . LEU A 1 167 ? -0.885 0.867 -38.609 1.00 45.06 167 LEU A N 1
ATOM 1320 C CA . LEU A 1 167 ? -0.901 2.324 -38.810 1.00 45.06 167 LEU A CA 1
ATOM 1321 C C . LEU A 1 167 ? -0.678 3.135 -37.512 1.00 45.06 167 LEU A C 1
ATOM 1323 O O . LEU A 1 167 ? -0.913 4.340 -37.508 1.00 45.06 167 LEU A O 1
ATOM 1327 N N . ALA A 1 168 ? -0.268 2.500 -36.409 1.00 48.38 168 ALA A N 1
ATOM 1328 C CA . ALA A 1 168 ? -0.002 3.172 -35.133 1.00 48.38 168 ALA A CA 1
ATOM 1329 C C . ALA A 1 168 ? 1.201 2.525 -34.430 1.00 48.38 168 ALA A C 1
ATOM 1331 O O . ALA A 1 168 ? 1.406 1.318 -34.564 1.00 4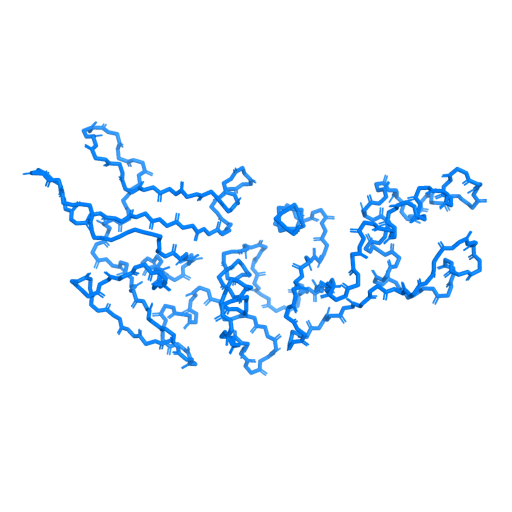8.38 168 ALA A O 1
ATOM 1332 N N . ASP A 1 169 ? 1.974 3.345 -33.713 1.00 50.56 169 ASP A N 1
ATOM 1333 C CA . ASP A 1 169 ? 3.199 2.968 -32.998 1.00 50.56 169 ASP A CA 1
ATOM 1334 C C . ASP A 1 169 ? 3.011 1.783 -32.029 1.00 50.56 169 ASP A C 1
ATOM 1336 O O . ASP A 1 169 ? 1.895 1.461 -31.616 1.00 50.56 169 ASP A O 1
ATOM 1340 N N . ASP A 1 170 ? 4.128 1.137 -31.668 1.00 55.22 170 ASP A N 1
ATOM 1341 C CA . ASP A 1 170 ? 4.234 -0.028 -30.775 1.00 55.22 170 ASP A CA 1
ATOM 1342 C C . ASP A 1 170 ? 3.644 0.239 -29.367 1.00 55.22 170 ASP A C 1
ATOM 1344 O O . ASP A 1 170 ? 4.365 0.463 -28.394 1.00 55.22 170 ASP A O 1
ATOM 1348 N N . GLY A 1 171 ? 2.316 0.200 -29.237 1.00 68.50 171 GLY A N 1
ATOM 1349 C CA . GLY A 1 171 ? 1.615 0.453 -27.976 1.00 68.50 171 GLY A CA 1
ATOM 1350 C C . GLY A 1 171 ? 1.733 -0.693 -26.968 1.00 68.50 171 GLY A C 1
ATOM 1351 O O . GLY A 1 171 ? 2.047 -1.842 -27.313 1.00 68.50 171 GLY A O 1
ATOM 1352 N N . PHE A 1 172 ? 1.419 -0.417 -25.701 1.00 80.44 172 PHE A N 1
ATOM 1353 C CA . PHE A 1 172 ? 1.372 -1.438 -24.649 1.00 80.44 172 PHE A CA 1
ATOM 1354 C C . PHE A 1 172 ? 0.136 -1.307 -23.752 1.00 80.44 172 PHE A C 1
ATOM 1356 O O . PHE A 1 172 ? -0.617 -0.335 -23.793 1.00 80.44 172 PHE A O 1
ATOM 1363 N N . CYS A 1 173 ? -0.105 -2.338 -22.941 1.00 85.50 173 CYS A N 1
ATOM 1364 C CA . CYS A 1 173 ? -1.091 -2.276 -21.864 1.00 85.50 173 CYS A CA 1
ATOM 1365 C C . CYS A 1 173 ? -0.390 -2.260 -20.515 1.00 85.50 173 CYS A C 1
ATOM 1367 O O . CYS A 1 173 ? 0.644 -2.909 -20.348 1.00 85.50 173 CYS A O 1
ATOM 1369 N N . SER A 1 174 ? -0.972 -1.568 -19.543 1.00 89.69 174 SER A N 1
ATOM 1370 C CA . SER A 1 174 ? -0.418 -1.438 -18.201 1.00 89.69 174 SER A CA 1
ATOM 1371 C C . SER A 1 174 ? -1.485 -1.431 -17.113 1.00 89.69 174 SER A C 1
ATOM 1373 O O . SER A 1 174 ? -2.656 -1.116 -17.346 1.00 89.69 174 SER A O 1
ATOM 1375 N N . ILE A 1 175 ? -1.064 -1.770 -15.900 1.00 91.88 175 ILE A N 1
ATOM 1376 C CA . ILE A 1 175 ? -1.863 -1.785 -14.675 1.00 91.88 175 ILE A CA 1
ATOM 1377 C C . ILE A 1 175 ? -1.125 -1.005 -13.584 1.00 91.88 175 ILE A C 1
ATOM 1379 O O . ILE A 1 175 ? 0.096 -1.100 -13.463 1.00 91.88 175 ILE A O 1
ATOM 1383 N N . GLY A 1 176 ? -1.857 -0.227 -12.796 1.00 90.62 176 GLY A N 1
ATOM 1384 C CA . GLY A 1 176 ? -1.285 0.624 -11.758 1.00 90.62 176 GLY A CA 1
ATOM 1385 C C . GLY A 1 176 ? -2.340 1.102 -10.767 1.00 90.62 176 GLY A C 1
ATOM 1386 O O . GLY A 1 176 ? -3.531 0.840 -10.939 1.00 90.62 176 GLY A O 1
ATOM 1387 N N . GLY A 1 177 ? -1.889 1.811 -9.738 1.00 88.75 177 GLY A N 1
ATOM 1388 C CA . GLY A 1 177 ? -2.735 2.648 -8.885 1.00 88.75 177 GLY A CA 1
ATOM 1389 C C . GLY A 1 177 ? -2.531 4.120 -9.225 1.00 88.75 177 GLY A C 1
ATOM 1390 O O . GLY A 1 177 ? -1.552 4.447 -9.885 1.00 88.75 177 GLY A O 1
ATOM 1391 N N . GLY A 1 178 ? -3.417 5.013 -8.788 1.00 81.56 178 GLY A N 1
ATOM 1392 C CA . GLY A 1 178 ? -3.162 6.456 -8.869 1.00 81.56 178 GLY A CA 1
ATOM 1393 C C . GLY A 1 178 ? -3.480 7.165 -10.186 1.00 81.56 178 GLY A C 1
ATOM 1394 O O . GLY A 1 178 ? -3.140 8.332 -10.291 1.00 81.56 178 GLY A O 1
ATOM 1395 N N . ARG A 1 179 ? -4.141 6.529 -11.165 1.00 78.19 179 ARG A N 1
ATOM 1396 C CA . ARG A 1 179 ? -4.650 7.239 -12.363 1.00 78.19 179 ARG A CA 1
ATOM 1397 C C . ARG A 1 179 ? -5.838 8.139 -12.012 1.00 78.19 179 ARG A C 1
ATOM 1399 O O . ARG A 1 179 ? -5.798 9.351 -12.166 1.00 78.19 179 ARG A O 1
ATOM 1406 N N . SER A 1 180 ? -6.868 7.503 -11.473 1.00 78.25 180 SER A N 1
ATOM 1407 C CA . SER A 1 180 ? -8.086 8.074 -10.912 1.00 78.25 180 SER A CA 1
ATOM 1408 C C . SER A 1 180 ? -8.617 7.096 -9.855 1.00 78.25 180 SER A C 1
ATOM 1410 O O . SER A 1 180 ? -8.085 5.991 -9.687 1.00 78.25 180 SER A O 1
ATOM 1412 N N . LEU A 1 181 ? -9.646 7.496 -9.110 1.00 74.25 181 LEU A N 1
ATOM 1413 C CA . LEU A 1 181 ? -10.198 6.692 -8.013 1.00 74.25 181 LEU A CA 1
ATOM 1414 C C . LEU A 1 181 ? -10.898 5.411 -8.497 1.00 74.25 181 LEU A C 1
ATOM 1416 O O . LEU A 1 181 ? -10.898 4.401 -7.792 1.00 74.25 181 LEU A O 1
ATOM 1420 N N . ASP A 1 182 ? -11.452 5.441 -9.706 1.00 77.56 182 ASP A N 1
ATOM 1421 C CA . ASP A 1 182 ? -12.171 4.353 -10.372 1.00 77.56 182 ASP A CA 1
ATOM 1422 C C . ASP A 1 182 ? -11.268 3.433 -11.213 1.00 77.56 182 ASP A C 1
ATOM 1424 O O . ASP A 1 182 ? -11.684 2.343 -11.603 1.00 77.56 182 ASP A O 1
ATOM 1428 N N . GLU A 1 183 ? -10.007 3.811 -11.440 1.00 80.31 183 GLU A N 1
ATOM 1429 C CA . GLU A 1 183 ? -9.071 3.057 -12.289 1.00 80.31 183 GLU A CA 1
ATOM 1430 C C . GLU A 1 183 ? -7.978 2.294 -11.520 1.00 80.31 183 GLU A C 1
ATOM 1432 O O . GLU A 1 183 ? -7.038 1.755 -12.115 1.00 80.31 183 GLU A O 1
ATOM 1437 N N . MET A 1 184 ? -8.101 2.205 -10.194 1.00 85.81 184 MET A N 1
ATOM 1438 C CA . MET A 1 184 ? -7.174 1.474 -9.325 1.00 85.81 184 MET A CA 1
ATOM 1439 C C . MET A 1 184 ? -7.106 -0.016 -9.696 1.00 85.81 184 MET A C 1
ATOM 1441 O O . MET A 1 184 ? -8.077 -0.753 -9.534 1.00 85.81 184 MET A O 1
ATOM 1445 N N . GLY A 1 185 ? -5.951 -0.490 -10.167 1.00 86.94 185 GLY A N 1
ATOM 1446 C CA . GLY A 1 185 ? -5.772 -1.893 -10.553 1.00 86.94 185 GLY A CA 1
ATOM 1447 C C . GLY A 1 185 ? -6.503 -2.293 -11.840 1.00 86.94 185 GLY A C 1
ATOM 1448 O O . GLY A 1 185 ? -6.657 -3.483 -12.109 1.00 86.94 185 GLY A O 1
ATOM 1449 N N . VAL A 1 186 ? -6.934 -1.329 -12.657 1.00 88.38 186 VAL A N 1
ATOM 1450 C CA . VAL A 1 186 ? -7.560 -1.598 -13.958 1.00 88.38 186 VAL A CA 1
ATOM 1451 C C . VAL A 1 186 ? -6.487 -1.649 -15.047 1.00 88.38 186 VAL A C 1
ATOM 1453 O O . VAL A 1 186 ? -5.629 -0.769 -15.146 1.00 88.38 186 VAL A O 1
ATOM 1456 N N . VAL A 1 187 ? -6.517 -2.679 -15.896 1.00 88.75 187 VAL A N 1
ATOM 1457 C CA . VAL A 1 187 ? -5.641 -2.736 -17.076 1.00 88.75 187 VAL A CA 1
ATOM 1458 C C . VAL A 1 187 ? -6.150 -1.751 -18.124 1.00 88.75 187 VAL A C 1
ATOM 1460 O O . VAL A 1 187 ? -7.322 -1.783 -18.489 1.00 88.75 187 VAL A O 1
ATOM 1463 N N . LYS A 1 188 ? -5.260 -0.908 -18.647 1.00 84.31 188 LYS A N 1
ATOM 1464 C CA . LYS A 1 188 ? -5.558 0.012 -19.749 1.00 84.31 188 LYS A CA 1
ATOM 1465 C C . LYS A 1 188 ? -4.492 -0.125 -20.826 1.00 84.31 188 LYS A C 1
ATOM 1467 O O . LYS A 1 188 ? -3.309 -0.234 -20.505 1.00 84.31 188 LYS A O 1
ATOM 1472 N N . CYS A 1 189 ? -4.912 -0.096 -22.082 1.00 79.00 189 CYS A N 1
ATOM 1473 C CA . CYS A 1 189 ? -4.039 -0.168 -23.250 1.00 79.00 189 CYS A CA 1
ATOM 1474 C C . CYS A 1 189 ? -3.961 1.187 -23.947 1.00 79.00 189 CYS A C 1
ATOM 1476 O O . CYS A 1 189 ? -4.876 1.996 -23.791 1.00 79.00 189 CYS A O 1
ATOM 1478 N N . ASP A 1 190 ? -2.903 1.410 -24.719 1.00 65.25 190 ASP A N 1
ATOM 1479 C CA . ASP A 1 190 ? -2.926 2.428 -25.770 1.00 65.25 190 ASP A CA 1
ATOM 1480 C C . ASP A 1 190 ? -4.086 2.142 -26.735 1.00 65.25 190 ASP A C 1
ATOM 1482 O O . ASP A 1 190 ? -4.267 1.007 -27.190 1.00 65.25 190 ASP A O 1
ATOM 1486 N N . SER A 1 191 ? -4.925 3.147 -27.000 1.00 53.44 191 SER A N 1
ATOM 1487 C CA . SER A 1 191 ? -6.065 3.008 -27.909 1.00 53.44 191 SER A CA 1
ATOM 1488 C C . SER A 1 191 ? -5.599 3.004 -29.364 1.00 53.44 191 SER A C 1
ATOM 1490 O O . SER A 1 191 ? -4.944 3.938 -29.815 1.00 53.44 191 SER A O 1
ATOM 1492 N N . SER A 1 192 ? -6.008 1.991 -30.124 1.00 46.16 192 SER A N 1
ATOM 1493 C CA . SER A 1 192 ? -5.681 1.805 -31.541 1.00 46.16 192 SER A CA 1
ATOM 1494 C C . SER A 1 192 ? -6.656 2.490 -32.518 1.00 46.16 192 SER A C 1
ATOM 1496 O O . SER A 1 192 ? -6.862 1.977 -33.617 1.00 46.16 192 SER A O 1
ATOM 1498 N N . SER A 1 193 ? -7.314 3.598 -32.155 1.00 38.22 193 SER A N 1
ATOM 1499 C CA . SER A 1 193 ? -8.323 4.229 -33.026 1.00 38.22 193 SER A CA 1
ATOM 1500 C C . SER A 1 193 ? -8.342 5.759 -32.944 1.00 38.22 193 SER A C 1
ATOM 1502 O O . SER A 1 193 ? -8.844 6.328 -31.983 1.00 38.22 193 SER A O 1
ATOM 1504 N N . THR A 1 194 ? -7.826 6.394 -34.002 1.00 42.25 194 THR A N 1
ATOM 1505 C CA . THR A 1 194 ? -8.424 7.542 -34.717 1.00 42.25 194 THR A CA 1
ATOM 1506 C C . THR A 1 194 ? -9.121 8.643 -33.894 1.00 42.25 194 THR A C 1
ATOM 1508 O O . THR A 1 194 ? -10.248 8.471 -33.447 1.00 42.25 194 THR A O 1
ATOM 1511 N N . PHE A 1 195 ? -8.505 9.833 -33.874 1.00 36.69 195 PHE A N 1
ATOM 1512 C CA . PHE A 1 195 ? -9.123 11.155 -33.637 1.00 36.69 195 PHE A CA 1
ATOM 1513 C C . PHE A 1 195 ? -9.623 11.536 -32.226 1.00 36.69 195 PHE A C 1
ATOM 1515 O O . PHE A 1 195 ? -10.167 12.627 -32.079 1.00 36.69 195 PHE A O 1
ATOM 1522 N N . SER A 1 196 ? -9.366 10.753 -31.175 1.00 37.41 196 SER A N 1
ATOM 1523 C CA . SER A 1 196 ? -9.573 11.196 -29.779 1.00 37.41 196 SER A CA 1
ATOM 1524 C C . SER A 1 196 ? -8.368 10.828 -28.907 1.00 37.41 196 SER A C 1
ATOM 1526 O O . SER A 1 196 ? -8.282 9.727 -28.364 1.00 37.41 196 SER A O 1
ATOM 1528 N N . GLY A 1 197 ? -7.388 11.732 -28.862 1.00 39.44 197 GLY A N 1
ATOM 1529 C CA . GLY A 1 197 ? -6.093 11.561 -28.201 1.00 39.44 197 GLY A CA 1
ATOM 1530 C C . GLY A 1 197 ? -6.124 11.653 -26.675 1.00 39.44 197 GLY A C 1
ATOM 1531 O O . GLY A 1 197 ? -5.507 12.552 -26.117 1.00 39.44 197 GLY A O 1
ATOM 1532 N N . ASP A 1 198 ? -6.764 10.704 -25.991 1.00 41.62 198 ASP A N 1
ATOM 1533 C CA . ASP A 1 198 ? -6.884 10.777 -24.523 1.00 41.62 198 ASP A CA 1
ATOM 1534 C C . ASP A 1 198 ? -5.837 9.950 -23.751 1.00 41.62 198 ASP A C 1
ATOM 1536 O O . ASP A 1 198 ? -5.768 10.024 -22.523 1.00 41.62 198 ASP A O 1
ATOM 1540 N N . ARG A 1 199 ? -4.969 9.181 -24.428 1.00 44.62 199 ARG A N 1
ATOM 1541 C CA . ARG A 1 199 ? -3.828 8.522 -23.767 1.00 44.62 199 ARG A CA 1
ATOM 1542 C C . ARG A 1 199 ? -2.622 8.392 -24.694 1.00 44.62 199 ARG A C 1
ATOM 1544 O O . ARG A 1 199 ? -2.421 7.365 -25.329 1.00 44.62 199 ARG A O 1
ATOM 1551 N N . GLU A 1 200 ? -1.782 9.420 -24.735 1.00 46.34 200 GLU A N 1
ATOM 1552 C CA . GLU A 1 200 ? -0.432 9.286 -25.285 1.00 46.34 200 GLU A CA 1
ATOM 1553 C C . GLU A 1 200 ? 0.488 8.627 -24.243 1.00 46.34 200 GLU A C 1
ATOM 1555 O O . GLU A 1 200 ? 1.278 9.289 -23.572 1.00 46.34 200 GLU A O 1
ATOM 1560 N N . ILE A 1 201 ? 0.419 7.295 -24.093 1.00 50.25 201 ILE A N 1
ATOM 1561 C CA . ILE A 1 201 ? 1.538 6.551 -23.475 1.00 50.25 201 ILE A CA 1
ATOM 1562 C C . ILE A 1 201 ? 2.710 6.416 -24.465 1.00 50.25 201 ILE A C 1
ATOM 1564 O O . ILE A 1 201 ? 3.791 5.941 -24.121 1.00 50.25 201 ILE A O 1
ATOM 1568 N N . ASN A 1 202 ? 2.523 6.908 -25.687 1.00 47.00 202 ASN A N 1
ATOM 1569 C CA . ASN A 1 202 ? 3.563 7.109 -26.676 1.00 47.00 202 ASN A CA 1
ATOM 1570 C C . ASN A 1 202 ? 3.958 8.589 -26.786 1.00 47.00 202 ASN A C 1
ATOM 1572 O O . ASN A 1 202 ? 3.958 9.196 -27.850 1.00 47.00 202 ASN A O 1
ATOM 1576 N N . ASN A 1 203 ? 4.309 9.175 -25.650 1.00 47.56 203 ASN A N 1
ATOM 1577 C CA . ASN A 1 203 ? 5.280 10.250 -25.657 1.00 47.56 203 ASN A CA 1
ATOM 1578 C C . ASN A 1 203 ? 6.662 9.576 -25.715 1.00 47.56 203 ASN A C 1
ATOM 1580 O O . ASN A 1 203 ? 6.959 8.712 -24.885 1.00 47.56 203 ASN A O 1
ATOM 1584 N N . SER A 1 204 ? 7.523 10.002 -26.639 1.00 51.06 204 SER A N 1
ATOM 1585 C CA . SER A 1 204 ? 8.938 9.612 -26.769 1.00 51.06 204 SER A CA 1
ATOM 1586 C C . SER A 1 204 ? 9.790 9.725 -25.486 1.00 51.06 204 SER A C 1
ATOM 1588 O O . SER A 1 204 ? 10.973 9.394 -25.505 1.00 51.06 204 SER A O 1
ATOM 1590 N N . ASN A 1 205 ? 9.216 10.189 -24.374 1.00 65.44 205 ASN A N 1
ATOM 1591 C CA . ASN A 1 205 ? 9.874 10.463 -23.103 1.00 65.44 205 ASN A CA 1
ATOM 1592 C C . ASN A 1 205 ? 9.492 9.487 -21.974 1.00 65.44 205 ASN A C 1
ATOM 1594 O O . ASN A 1 205 ? 10.005 9.632 -20.863 1.00 65.44 205 ASN A O 1
ATOM 1598 N N . ASN A 1 206 ? 8.624 8.494 -22.209 1.00 81.88 206 ASN A N 1
ATOM 1599 C CA . ASN A 1 206 ? 8.413 7.430 -21.223 1.00 81.88 206 ASN A CA 1
ATOM 1600 C C . ASN A 1 206 ? 9.688 6.601 -21.033 1.00 81.88 206 ASN A C 1
ATOM 1602 O O . ASN A 1 206 ? 10.410 6.301 -21.986 1.00 81.88 206 ASN A O 1
ATOM 1606 N N . LYS A 1 207 ? 9.960 6.203 -19.787 1.00 89.94 207 LYS A N 1
ATOM 1607 C CA . LYS A 1 207 ? 11.088 5.320 -19.456 1.00 89.94 207 LYS A CA 1
ATOM 1608 C C . LYS A 1 207 ? 10.587 3.962 -19.006 1.00 89.94 207 LYS A C 1
ATOM 1610 O O . LYS A 1 207 ? 9.605 3.867 -18.270 1.00 89.94 207 LYS 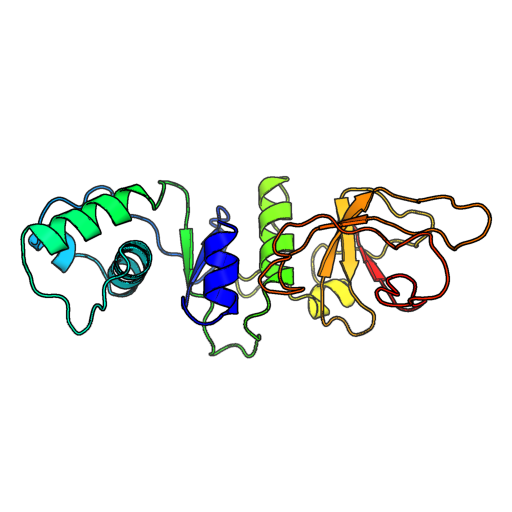A O 1
ATOM 1615 N N . TYR A 1 208 ? 11.304 2.927 -19.424 1.00 92.06 208 TYR A N 1
ATOM 1616 C CA . TYR A 1 208 ? 10.993 1.545 -19.097 1.00 92.06 208 TYR A CA 1
ATOM 1617 C C . TYR A 1 208 ? 12.074 0.955 -18.214 1.00 92.06 208 TYR A C 1
ATOM 1619 O O . TYR A 1 208 ? 13.258 1.238 -18.397 1.00 92.06 208 TYR A O 1
ATOM 1627 N N . HIS A 1 209 ? 11.660 0.100 -17.286 1.00 95.94 209 HIS A N 1
ATOM 1628 C CA . HIS A 1 209 ? 12.531 -0.436 -16.255 1.00 95.94 209 HIS A CA 1
ATOM 1629 C C . HIS A 1 209 ? 12.289 -1.924 -16.045 1.00 95.94 209 HIS A C 1
ATOM 1631 O O . HIS A 1 209 ? 11.155 -2.408 -16.063 1.00 95.94 209 HIS A O 1
ATOM 1637 N N . SER A 1 210 ? 13.373 -2.642 -15.798 1.00 95.75 210 SER A N 1
ATOM 1638 C CA . SER A 1 210 ? 13.366 -3.984 -15.224 1.00 95.75 210 SER A CA 1
ATOM 1639 C C . SER A 1 210 ? 13.794 -3.916 -13.758 1.00 95.75 210 SER A C 1
ATOM 1641 O O . SER A 1 210 ? 14.353 -2.911 -13.316 1.00 95.75 210 SER A O 1
ATOM 1643 N N . VAL A 1 211 ? 13.505 -4.983 -13.014 1.00 92.12 211 VAL A N 1
ATOM 1644 C CA . VAL A 1 211 ? 13.886 -5.182 -11.606 1.00 92.12 211 VAL A CA 1
ATOM 1645 C C . VAL A 1 211 ? 14.622 -6.495 -11.491 1.00 92.12 211 VAL A C 1
ATOM 1647 O O . VAL A 1 211 ? 14.086 -7.482 -12.051 1.00 92.12 211 VAL A O 1
#

Sequence (211 aa):
MMDSYRQFQEGAFSWFFSKNPNLVGKYTNVSELKNWNEWRSLNTQQKEVIGNLAGVDLNALAETNTNLEKLVNAHKRWPIGIYAIFWGSEFGGGTWTCNIFVGESLYLAGKNTVNGDGKYYSAMQIHNNGGPFKAVAAKDLKRGHIVTMHDGSHTEIVTKTPLKFLLADDGFCSIGGGRSLDEMGVVKCDSSSTFSGDREINNSNNKYHSV

Foldseek 3Di:
DLVQLLCLQVVVALWGKFLDPLAPQWDFQDPDQDAVVVQVPDDPVNVRQLCSQLVHDPVPDDRDPVSSVSSRVSSVVRDGSMIIHRPDPPPPDHSACFQVFLQRVCVVVVHHQADPNRHGQQLQCLLVQHDPKDWDDLVRDDFQKKKRDQNSNHIWTWHAWFDDDPPDDRKTKTAGTRPDSVRHRPIDIDDPDDDDCPDPPVDPRMIIIDD

Mean predicted aligned error: 7.07 Å

Solvent-accessible surface area (backbone atoms only — not comparable to full-atom values): 12073 Å² total; per-residue (Å²): 90,71,66,34,45,40,34,25,45,72,62,76,32,78,36,32,56,39,72,64,84,73,42,54,56,59,43,68,65,74,96,72,61,89,50,69,68,51,56,65,71,47,52,72,68,54,46,48,54,26,28,60,64,42,73,49,60,76,91,74,62,64,99,43,74,71,51,50,52,39,38,36,60,20,45,70,71,51,50,86,80,40,28,42,31,46,75,62,74,93,71,82,60,73,58,64,31,13,28,54,42,45,32,51,52,36,40,78,71,74,39,84,53,61,43,97,84,26,41,54,50,44,24,46,42,48,58,68,40,44,86,75,33,38,82,44,57,79,94,71,55,46,59,73,25,34,40,16,44,67,83,16,82,39,30,30,33,26,67,41,57,65,48,85,46,102,87,51,74,80,31,46,24,33,32,29,22,55,84,47,81,89,41,56,69,43,76,49,58,53,78,94,64,86,98,67,91,85,62,74,79,79,47,97,54,51,45,36,28,42,118

Nearest PDB structures (foldseek):
  2hl5-assembly1_D  TM=6.822E-01  e=1.419E+00  Homo sapiens
  3tq7-assembly1_Q  TM=7.043E-01  e=2.310E+00  Homo sapiens
  2m02-assembly1_A  TM=6.349E-01  e=3.540E+00  Rattus norvegicus
  4o7j-assembly1_A  TM=3.350E-01  e=6.921E+00  Prodigiosinella confusarubida
  3cfi-assembly1_A  TM=2.988E-01  e=9.977E+00  Vibrio vulnificus

Secondary structure (DSSP, 8-state):
-HHHHHHHHTTS-SEEEES-TT-TTEEE--S---SHHHHHHS-HHHHHHHHHHHT--GGG----HHHHHHHHHHHTTS-TT-EEEE--STT---S--HHHHHHHHHHHTT---B-TTSSBPPHHHHHTT-TT-EEE-GGG--TT-EEE-TTSS-EEEEEEEEEEETTEEEEEEEE-SSS-TT-TT--EE---SSS--------TT-EEEE-

pLDDT: mean 84.93, std 16.63, range [36.69, 97.88]

Radius of gyration: 20.02 Å; Cα contacts (8 Å, |Δi|>4): 361; chains: 1; bounding box: 42×27×67 Å